Protein 1WMS (pdb70)

CATH classification: 3.40.50.300

B-factor: mean 20.64, std 13.87, range [7.01, 99.44]

Solvent-accessible surface area: 16104 Å² total; per-residue (Å²): 148,62,188,61,60,88,16,30,0,0,1,5,3,29,72,61,1,13,13,44,39,0,1,35,43,18,24,48,104,147,74,137,163,109,61,5,5,9,2,1,14,62,62,28,98,20,105,60,126,109,6,13,0,10,0,4,16,1,44,22,36,128,176,21,143,86,37,35,17,58,38,1,152,54,11,48,0,0,0,0,0,0,2,0,44,46,41,104,0,12,113,38,0,40,89,39,42,136,42,1,38,154,110,16,91,22,175,107,37,142,79,34,12,0,0,0,0,0,4,59,51,61,52,100,129,84,109,1,55,48,138,71,0,72,31,44,4,148,114,51,50,108,26,32,39,36,28,0,0,3,127,78,36,54,64,4,45,41,0,0,85,48,0,0,97,84,17,71,73,144,98,68,73,13,30,0,0,1,5,2,29,71,60,0,13,14,39,39,0,2,30,36,17,24,30,106,134,72,118,158,65,75,5,6,6,2,0,11,61,68,30,97,19,105,60,126,161,10,4,0,11,0,4,8,0,35,28,51,121,163,16,144,83,40,30,16,72,40,0,121,56,12,48,0,0,0,0,0,0,2,0,44,44,44,103,0,20,112,42,0,43,93,34,44,140,42,7,83,157,97,9,133,177,82,47,10,0,0,0,1,0,3,62,50,65,62,110,145,84,115,3,44,43,121,96,0,74,31,43,4,147,112,52,51,104,30,25,40,36,28,0,0,3,121,81,36,56,61,3,44,40,0,0,87,40,0,0,97,91,33,88,66,86

Radius of gyration: 21.75 Å; Cα contacts (8 Å, |Δi|>4): 680; chains: 2; bounding box: 50×56×62 Å

InterPro domains:
  IPR001806 Small GTPase [PF00071] (9-173)
  IPR001806 Small GTPase [PS51421] (3-201)
  IPR001806 Small GTPase [SM00174] (10-175)
  IPR005225 Small GTP-binding domain [TIGR00231] (8-167)
  IPR027417 P-loop containing nucleoside triphosphate hydrolase [G3DSA:3.40.50.300] (2-179)
  IPR027417 P-loop containing nucleoside triphosphate hydrolase [SSF52540] (5-190)
  IPR041824 Rab9 [cd04116] (3-172)

Foldseek 3Di:
DADAEEAEEEEDFDPPQQLVLLVCCQAPVDGDPDQAKDKDKDWDADPRHIYMYIYIYGPHHVVCNVVSLVVLAPHQEYEYTGEQADVVRVVCSVVRLVSSCVSNVPPCSLLGAYAYEHEDVVDPRGPHDPVNSCVCCCVVRVHHYDYAYSHVGGCSNVRVVVRVVSSVVD/DQEAEEEEDFDPPQQLVLLVCCQAPVDGDVDQAKDKDKDWDADPRHIHMYIYIYGPHDVVCNVVRLVVLEPHQEYEQEGEQADVVRLVCSVVRVVSSPVSYVVLRAYEYEHEDPVDDHGPADPVNSCVVCCVPPVHHYAYAYSHVGGCSNVRVVVRVVSSVVD

Nearest PDB structures (foldseek):
  1wms-assembly2_B  TM=1.006E+00  e=6.836E-36  Homo sapiens
  9ikq-assembly1_B  TM=9.449E-01  e=7.931E-19  Homo sapiens
  2bme-assembly2_B  TM=9.360E-01  e=3.666E-18  Homo sapiens
  8a4b-assembly2_D  TM=9.467E-01  e=1.694E-17  Homo sapiens
  1z0a-assembly2_B  TM=9.124E-01  e=8.400E-18  Homo sapiens

Sequence (333 aa):
AGKSSLFKVILLGDGGVGKSSLMNRYVTNKFDTTIGVEFLNKDLEVDGHFVTMQIWDTAGQERFRSLRTPFYRGSDCCLLTFSVDDSQSFQNLSNWKKEFIYYADVKEPESFPFVILGNKIDISERQVSTEEAQAWCRDNGDYPYFETSAKDATNVAAAFEEAVRRVLATSSLFKVILLGDGGVGKSSLMNRYVTNKFDTTIGVEFLNKDLEVDGHFVTMQIWDTAGQERFRSLRTPFYRGSDCCLLTFSVDDSQSFQNLSNWKKEFIYYADESFPFVILGNKIDISERQVSTEEAQAWCRDNGDYPYFETSAKDATNVAAAFEEAVRRVLAT

GO terms:
  GO:0005764 lysosome (C, IDA)
  GO:0005770 late endosome (C, IDA)
  GO:0005525 GTP binding (F, IDA)
  GO:0045335 phagocytic vesicle (C, IDA)
  GO:0003924 GTPase activity (F, IDA)
  GO:0019003 GDP binding (F, IDA)
  GO:0005770 late endosome (C, EXP)
  GO:0030659 cytoplasmic vesicle membrane (C, EXP)
  GO:0003925 G protein activity (F, IMP)
  GO:0005515 protein binding (F, IPI)
  GO:0003924 GTPase activity (F, TAS)
  GO:0032880 regulation of protein localization (P, IMP)
  GO:0032588 trans-Golgi network membrane (C, TAS)
  GO:0005829 cytosol (C, TAS)
  GO:0030133 transport vesicle (C, TAS)
  GO:0003925 G protein activity (F, IDA)
  GO:0006898 receptor-mediated endocytosis (P, IDA)
  GO:0070062 extracellular exosome (C, HDA)
  GO:0045921 positive regulation of exocytosis (P, IMP)

Secondary structure (DSSP, 8-state):
---EEEEEEEEE--TTSSHHHHHHHHHHS------SEEEEEEEEEETTEEEEEEEEE----GGGHHHHGGGGTT-SEEEEEEETT-HHHHHTHHHHHHHHHHHHT-S-TTTS-EEEEEE-TT-SS-SS-HHHHHHHHHHTT---EEE--TTT-TTHHHHHHHHHHHHHT-/--EEEEEEE--TTSSHHHHHHHHHHS------SEEEEEEEEEETTEEEEEEEEE----GGGHHHHGGGGTT-SEEEEEEETT-HHHHHTHHHHHHHHHHH------EEEEEE-TT-S--SS-HHHHHHHHHHTT---EEE--TTT-TTHHHHHHHHHHHHHH-

Structure (mmCIF, N/CA/C/O backbone):
data_1WMS
#
_entry.id   1WMS
#
_cell.length_a   38.400
_cell.length_b   45.620
_cell.length_c   51.220
_cell.angle_alpha   99.75
_cell.angle_beta   107.17
_cell.angle_gamma   101.84
#
_symmetry.space_group_name_H-M   'P 1'
#
loop_
_entity.id
_entity.type
_entity.pdbx_description
1 polymer 'Ras-related protein Rab-9A'
2 non-polymer "GUANOSINE-5'-DIPHOSPHATE"
3 water water
#
loop_
_atom_site.group_PDB
_atom_site.id
_atom_site.type_symbol
_atom_site.label_atom_id
_atom_site.label_alt_id
_atom_site.label_comp_id
_atom_site.label_asym_id
_atom_site.label_entity_id
_atom_site.label_seq_id
_atom_site.pdbx_PDB_ins_code
_atom_site.Cartn_x
_atom_site.Cartn_y
_atom_site.Cartn_z
_atom_site.occupancy
_atom_site.B_iso_or_equiv
_atom_site.auth_seq_id
_atom_site.auth_comp_id
_atom_site.auth_asym_id
_atom_site.auth_atom_id
_atom_site.pdbx_PDB_model_num
ATOM 1 N N . ALA A 1 2 ? 27.804 -6.394 13.944 1.00 56.13 2 ALA A N 1
ATOM 2 C CA . ALA A 1 2 ? 27.496 -5.012 13.588 1.00 38.78 2 ALA A CA 1
ATOM 3 C C . ALA A 1 2 ? 26.851 -4.296 14.772 1.00 39.20 2 ALA A C 1
ATOM 4 O O . ALA A 1 2 ? 26.258 -4.945 15.639 1.00 40.45 2 ALA A O 1
ATOM 6 N N . GLY A 1 3 ? 26.962 -2.974 14.815 1.00 35.54 3 GLY A N 1
ATOM 7 C CA . GLY A 1 3 ? 26.365 -2.147 15.850 1.00 40.05 3 GLY A CA 1
ATOM 8 C C . GLY A 1 3 ? 24.862 -2.193 15.899 1.00 37.33 3 GLY A C 1
ATOM 9 O O . GLY A 1 3 ? 24.154 -1.631 15.068 1.00 44.95 3 GLY A O 1
ATOM 10 N N . LYS A 1 4 ? 24.288 -2.853 16.907 1.00 32.71 4 LYS A N 1
ATOM 11 C CA . LYS A 1 4 ? 22.826 -2.898 16.960 1.00 35.72 4 LYS A CA 1
ATOM 12 C C . LYS A 1 4 ? 22.189 -1.554 17.336 1.00 30.10 4 LYS A C 1
ATOM 13 O O . LYS A 1 4 ? 22.900 -0.724 17.914 1.00 29.05 4 LYS A O 1
ATOM 19 N N . SER A 1 5 ? 20.927 -1.486 16.969 1.00 32.18 5 SER A N 1
ATOM 20 C CA . SER A 1 5 ? 19.904 -0.489 16.888 1.00 30.95 5 SER A CA 1
ATOM 21 C C . SER A 1 5 ? 18.552 -1.011 17.373 1.00 28.89 5 SER A C 1
ATOM 22 O O . SER A 1 5 ? 18.106 -2.099 17.004 1.00 45.44 5 SER A O 1
ATOM 25 N N . SER A 1 6 ? 17.877 -0.218 18.181 1.00 25.59 6 SER A N 1
ATOM 26 C CA . SER A 1 6 ? 16.533 -0.626 18.587 1.00 21.58 6 SER A CA 1
ATOM 27 C C . SER A 1 6 ? 15.442 0.069 17.795 1.00 18.88 6 SER A C 1
ATOM 28 O O . SER A 1 6 ? 15.750 1.179 17.378 1.00 21.13 6 SER A O 1
ATOM 31 N N . LEU A 1 7 ? 14.270 -0.539 17.630 1.00 16.41 7 LEU A N 1
ATOM 32 C CA . LEU A 1 7 ? 13.174 -0.004 16.809 1.00 14.17 7 LEU A CA 1
ATOM 33 C C . LEU A 1 7 ? 12.021 0.462 17.720 1.00 13.89 7 LEU A C 1
ATOM 34 O O . LEU A 1 7 ? 11.471 -0.323 18.500 1.00 19.42 7 LEU A O 1
ATOM 39 N N . PHE A 1 8 ? 11.667 1.719 17.663 1.00 11.57 8 PHE A N 1
ATOM 40 C CA . PHE A 1 8 ? 10.604 2.295 18.480 1.00 12.79 8 PHE A CA 1
ATOM 41 C C . PHE A 1 8 ? 9.460 2.681 17.540 1.00 11.67 8 PHE A C 1
ATOM 42 O O . PHE A 1 8 ? 9.691 3.392 16.573 1.00 15.58 8 PHE A O 1
ATOM 50 N N . LYS A 1 9 ? 8.246 2.255 17.857 1.00 10.25 9 LYS A N 1
ATOM 51 C CA . LYS A 1 9 ? 7.055 2.578 17.091 1.00 9.45 9 LYS A CA 1
ATOM 52 C C . LYS A 1 9 ? 6.319 3.755 17.747 1.00 9.37 9 LYS A C 1
ATOM 53 O O . LYS A 1 9 ? 5.992 3.662 18.933 1.00 10.76 9 LYS A O 1
ATOM 59 N N . VAL A 1 10 ? 6.137 4.837 17.001 1.00 8.57 10 VAL A N 1
ATOM 60 C CA . VAL A 1 10 ? 5.420 6.026 17.507 1.00 10.54 10 VAL A CA 1
ATOM 61 C C . VAL A 1 10 ? 4.216 6.259 16.620 1.00 10.07 10 VAL A C 1
ATOM 62 O O . VAL A 1 10 ? 4.345 6.111 15.399 1.00 14.14 10 VAL A O 1
ATOM 66 N N . ILE A 1 11 ? 3.102 6.597 17.221 1.00 9.97 11 ILE A N 1
ATOM 67 C CA . ILE A 1 11 ? 1.914 6.870 16.443 1.00 10.55 11 ILE A CA 1
ATOM 68 C C . ILE A 1 11 ? 1.455 8.302 16.657 1.00 8.69 11 ILE A C 1
ATOM 69 O O . ILE A 1 11 ? 1.523 8.795 17.787 1.00 11.27 11 ILE A O 1
ATOM 74 N N . LEU A 1 12 ? 1.008 8.946 15.601 1.00 9.54 12 LEU A N 1
ATOM 75 C CA . LEU A 1 12 ? 0.459 10.274 15.581 1.00 9.28 12 LEU A CA 1
ATOM 76 C C . LEU A 1 12 ? -1.035 10.152 15.483 1.00 8.73 12 LEU A C 1
ATOM 77 O O . LEU A 1 12 ? -1.523 9.544 14.562 1.00 11.69 12 LEU A O 1
ATOM 82 N N . LEU A 1 13 ? -1.735 10.790 16.412 1.00 8.65 13 LEU A N 1
ATOM 83 C CA . LEU A 1 13 ? -3.203 10.841 16.392 1.00 8.83 13 LEU A CA 1
ATOM 84 C C . LEU A 1 13 ? -3.659 12.278 16.532 1.00 9.16 13 LEU A C 1
ATOM 85 O O . LEU A 1 13 ? -2.970 13.070 17.154 1.00 11.83 13 LEU A O 1
ATOM 90 N N . GLY A 1 14 ? -4.803 12.612 15.966 1.00 7.94 14 GLY A N 1
ATOM 91 C CA . GLY A 1 14 ? -5.355 13.941 16.094 1.00 8.61 14 GLY A CA 1
ATOM 92 C C . GLY A 1 14 ? -6.315 14.224 14.959 1.00 8.90 14 GLY A C 1
ATOM 93 O O . GLY A 1 14 ? -6.312 13.485 13.969 1.00 9.87 14 GLY A O 1
ATOM 94 N N . ASP A 1 15 ? -7.096 15.267 15.077 1.00 9.77 15 ASP A N 1
ATOM 95 C CA . ASP A 1 15 ? -8.110 15.569 14.110 1.00 9.53 15 ASP A CA 1
ATOM 96 C C . ASP A 1 15 ? -7.508 15.758 12.7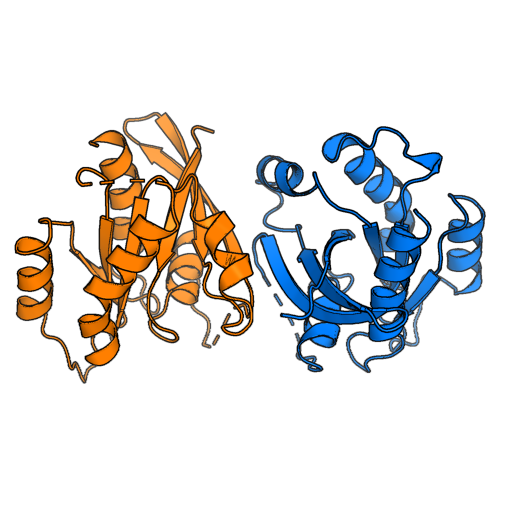15 1.00 9.85 15 ASP A C 1
ATOM 97 O O . ASP A 1 15 ? -6.370 16.163 12.511 1.00 9.35 15 ASP A O 1
ATOM 102 N N . GLY A 1 16 ? -8.344 15.490 11.723 1.00 10.63 16 GLY A N 1
ATOM 103 C CA . GLY A 1 16 ? -7.951 15.812 10.356 1.00 11.06 16 GLY A CA 1
ATOM 104 C C . GLY A 1 16 ? -7.555 17.282 10.214 1.00 9.58 16 GLY A C 1
ATOM 105 O O . GLY A 1 16 ? -8.222 18.169 10.737 1.00 11.02 16 GLY A O 1
ATOM 106 N N . GLY A 1 17 ? -6.447 17.497 9.499 1.00 9.36 17 GLY A N 1
ATOM 107 C CA . GLY A 1 17 ? -6.026 18.835 9.184 1.00 9.99 17 GLY A CA 1
ATOM 108 C C . GLY A 1 17 ? -5.088 19.473 10.168 1.00 9.37 17 GLY A C 1
ATOM 109 O O . GLY A 1 17 ? -4.658 20.616 9.912 1.00 10.80 17 GLY A O 1
ATOM 110 N N . VAL A 1 18 ? -4.792 18.840 11.272 1.00 8.56 18 VAL A N 1
ATOM 111 C CA . VAL A 1 18 ? -3.943 19.490 12.271 1.00 8.55 18 VAL A CA 1
ATOM 112 C C . VAL A 1 18 ? -2.474 19.497 11.876 1.00 7.79 18 VAL A C 1
ATOM 113 O O . VAL A 1 18 ? -1.728 20.342 12.435 1.00 9.05 18 VAL A O 1
ATOM 117 N N . GLY A 1 19 ? -2.071 18.652 10.952 1.00 8.39 19 GLY A N 1
ATOM 118 C CA . GLY A 1 19 ? -0.696 18.691 10.467 1.00 8.32 19 GLY A CA 1
ATOM 119 C C . GLY A 1 19 ? 0.064 17.419 10.730 1.00 8.36 19 GLY A C 1
ATOM 120 O O . GLY A 1 19 ? 1.321 17.451 10.649 1.00 8.47 19 GLY A O 1
ATOM 121 N N . LYS A 1 20 ? -0.563 16.299 11.005 1.00 8.81 20 LYS A N 1
ATOM 122 C CA . LYS A 1 20 ? 0.136 15.040 11.297 1.00 7.69 20 LYS A CA 1
ATOM 123 C C . LYS A 1 20 ? 1.039 14.596 10.166 1.00 8.44 20 LYS A C 1
ATOM 124 O O . LYS A 1 20 ? 2.252 14.288 10.348 1.00 9.17 20 LYS A O 1
ATOM 130 N N . SER A 1 21 ? 0.497 14.514 8.970 1.00 9.43 21 SER A N 1
ATOM 131 C CA . SER A 1 21 ? 1.314 14.103 7.853 1.00 9.81 21 SER A CA 1
ATOM 132 C C . SER A 1 21 ? 2.459 15.057 7.615 1.00 9.75 21 SER A C 1
ATOM 133 O O . SER A 1 21 ? 3.582 14.638 7.321 1.00 9.97 21 SER A O 1
ATOM 136 N N . SER A 1 22 ? 2.165 16.345 7.685 1.00 9.48 22 SER A N 1
ATOM 137 C CA . SER A 1 22 ? 3.182 17.362 7.460 1.00 9.58 22 SER A CA 1
ATOM 138 C C . SER A 1 22 ? 4.284 17.267 8.519 1.00 9.85 22 SER A C 1
ATOM 139 O O . SER A 1 22 ? 5.454 17.443 8.182 1.00 9.41 22 SER A O 1
ATOM 142 N N . LEU A 1 23 ? 3.957 16.998 9.753 1.00 8.71 23 LEU A N 1
ATOM 143 C CA . LEU A 1 23 ? 4.952 16.874 10.812 1.00 9.17 23 LEU A CA 1
ATOM 144 C C . LEU A 1 23 ? 5.878 15.707 10.575 1.00 9.69 23 LEU A C 1
ATOM 145 O O . LEU A 1 23 ? 7.091 15.831 10.698 1.00 9.61 23 LEU A O 1
ATOM 150 N N . MET A 1 24 ? 5.280 14.565 10.241 1.00 10.07 24 MET A N 1
ATOM 151 C CA . MET A 1 24 ? 6.140 13.428 9.964 1.00 11.28 24 MET A CA 1
ATOM 152 C C . MET A 1 24 ? 7.044 13.640 8.755 1.00 11.61 24 MET A C 1
ATOM 153 O O . MET A 1 24 ? 8.209 13.285 8.795 1.00 11.21 24 MET A O 1
ATOM 158 N N . ASN A 1 25 ? 6.464 14.217 7.715 1.00 10.58 25 ASN A N 1
ATOM 159 C CA . ASN A 1 25 ? 7.243 14.460 6.504 1.00 11.82 25 ASN A CA 1
ATOM 160 C C . ASN A 1 25 ? 8.343 15.464 6.784 1.00 12.40 25 ASN A C 1
ATOM 161 O O . ASN A 1 25 ? 9.455 15.336 6.281 1.00 13.68 25 ASN A O 1
ATOM 166 N N . ARG A 1 26 ? 8.034 16.512 7.559 1.00 11.74 26 ARG A N 1
ATOM 167 C CA . ARG A 1 26 ? 9.055 17.493 7.909 1.00 11.35 26 ARG A CA 1
ATOM 168 C C . ARG A 1 26 ? 10.204 16.841 8.672 1.00 10.37 26 ARG A C 1
ATOM 169 O O . ARG A 1 26 ? 11.392 17.058 8.401 1.00 12.05 26 ARG A O 1
ATOM 177 N N . TYR A 1 27 ? 9.870 16.019 9.667 1.00 10.01 27 TYR A N 1
ATOM 178 C CA . TYR A 1 27 ? 10.885 15.383 10.482 1.00 9.21 27 TYR A CA 1
ATOM 179 C C . TYR A 1 27 ? 11.795 14.509 9.645 1.00 11.26 27 TYR A C 1
ATOM 180 O O . TYR A 1 27 ? 13.025 14.524 9.762 1.00 11.98 27 TYR A O 1
ATOM 189 N N . VAL A 1 28 ? 11.200 13.681 8.787 1.00 11.23 28 VAL A N 1
ATOM 190 C CA . VAL A 1 28 ? 11.952 12.673 8.050 1.00 12.41 28 VAL A CA 1
ATOM 191 C C . VAL A 1 28 ? 12.644 13.249 6.840 1.00 13.14 28 VAL A C 1
ATOM 192 O O . VAL A 1 28 ? 13.766 12.834 6.563 1.00 18.43 28 VAL A O 1
ATOM 196 N N . THR A 1 29 ? 12.045 14.186 6.110 1.00 13.13 29 THR A N 1
ATOM 197 C CA . THR A 1 29 ? 12.610 14.656 4.846 1.00 15.03 29 THR A CA 1
ATOM 198 C C . THR A 1 29 ? 13.083 16.108 4.876 1.00 13.84 29 THR A C 1
ATOM 199 O O . THR A 1 29 ? 13.711 16.543 3.888 1.00 17.65 29 THR A O 1
ATOM 203 N N . ASN A 1 30 ? 12.808 16.847 5.950 1.00 14.39 30 ASN A N 1
ATOM 204 C CA . ASN A 1 30 ? 13.108 18.254 6.126 1.00 14.30 30 ASN A CA 1
ATOM 205 C C . ASN A 1 30 ? 12.507 19.171 5.070 1.00 14.45 30 ASN A C 1
ATOM 206 O O . ASN A 1 30 ? 13.037 20.227 4.706 1.00 20.06 30 ASN A O 1
ATOM 211 N N . LYS A 1 31 ? 11.338 18.803 4.576 1.00 15.24 31 LYS A N 1
ATOM 212 C CA . LYS A 1 31 ? 10.596 19.535 3.559 1.00 17.17 31 LYS A CA 1
ATOM 213 C C . LYS A 1 31 ? 9.160 19.761 4.036 1.00 15.43 31 LYS A C 1
ATOM 214 O O . LYS A 1 31 ? 8.614 18.969 4.797 1.00 14.83 31 LYS A O 1
ATOM 220 N N . PHE A 1 32 ? 8.561 20.843 3.564 1.00 13.91 32 PHE A N 1
ATOM 221 C CA . PHE A 1 32 ? 7.164 21.124 3.731 1.00 12.44 32 PHE A CA 1
ATOM 222 C C . PHE A 1 32 ? 6.628 21.643 2.404 1.00 15.30 32 PHE A C 1
ATOM 223 O O . PHE A 1 32 ? 7.200 22.568 1.826 1.00 16.84 32 PHE A O 1
ATOM 231 N N . ASP A 1 33 ? 5.501 21.117 1.966 1.00 15.24 33 ASP A N 1
ATOM 232 C CA . ASP A 1 33 ? 4.869 21.662 0.761 1.00 17.99 33 ASP A CA 1
ATOM 233 C C . ASP A 1 33 ? 3.380 21.421 0.836 1.00 18.87 33 ASP A C 1
ATOM 234 O O . ASP A 1 33 ? 2.937 20.275 0.822 1.00 26.24 33 ASP A O 1
ATOM 239 N N . THR A 1 34 ? 2.549 22.457 0.870 1.00 18.59 34 THR A N 1
ATOM 240 C CA . THR A 1 34 ? 1.099 22.223 0.832 1.00 19.50 34 THR A CA 1
ATOM 241 C C . THR A 1 34 ? 0.679 21.786 -0.577 1.00 30.35 34 THR A C 1
ATOM 242 O O . THR A 1 34 ? -0.476 21.350 -0.730 1.00 44.55 34 THR A O 1
ATOM 246 N N . THR A 1 39 ? -1.092 9.001 2.051 1.00 57.22 39 THR A N 1
ATOM 247 C CA . THR A 1 39 ? -1.780 10.244 2.399 1.00 49.36 39 THR A CA 1
ATOM 248 C C . THR A 1 39 ? -3.293 10.085 2.486 1.00 35.77 39 THR A C 1
ATOM 249 O O . THR A 1 39 ? -3.925 10.871 3.201 1.00 43.28 39 THR A O 1
ATOM 253 N N . ILE A 1 40 ? -3.924 9.125 1.840 1.00 37.19 40 ILE A N 1
ATOM 254 C CA . ILE A 1 40 ? -5.352 8.846 1.965 1.00 33.99 40 ILE A CA 1
ATOM 255 C C . ILE A 1 40 ? -5.569 7.714 2.968 1.00 28.25 40 ILE A C 1
ATOM 256 O O . ILE A 1 40 ? -6.591 7.649 3.660 1.00 30.60 40 ILE A O 1
ATOM 261 N N . GLY A 1 41 ? -4.607 6.814 3.089 1.00 24.57 41 GLY A N 1
ATOM 262 C CA . GLY A 1 41 ? -4.709 5.665 3.991 1.00 19.66 41 GLY A CA 1
ATOM 263 C C . GLY A 1 41 ? -3.648 5.745 5.047 1.00 13.22 41 GLY A C 1
ATOM 264 O O . GLY A 1 41 ? -3.081 6.815 5.255 1.00 20.46 41 GLY A O 1
ATOM 265 N N . VAL A 1 42 ? -3.384 4.632 5.663 1.00 11.97 42 VAL A N 1
ATOM 266 C CA . VAL A 1 42 ? -2.333 4.575 6.661 1.00 10.95 42 VAL A CA 1
ATOM 267 C C . VAL A 1 42 ? -0.979 4.670 6.007 1.00 11.47 42 VAL A C 1
ATOM 268 O O . VAL A 1 42 ? -0.751 4.070 4.951 1.00 13.13 42 VAL A O 1
ATOM 272 N N . GLU A 1 43 ? -0.066 5.423 6.641 1.00 10.96 43 GLU A N 1
ATOM 273 C CA . GLU A 1 43 ? 1.286 5.560 6.170 1.00 10.35 43 GLU A CA 1
ATOM 274 C C . GLU A 1 43 ? 2.268 5.460 7.354 1.00 9.67 43 GLU A C 1
ATOM 275 O O . GLU A 1 43 ? 1.941 5.904 8.451 1.00 11.69 43 GLU A O 1
ATOM 281 N N . PHE A 1 44 ? 3.399 4.859 7.118 1.00 9.61 44 PHE A N 1
ATOM 282 C CA . PHE A 1 44 ? 4.430 4.939 8.169 1.00 9.78 44 PHE A CA 1
ATOM 283 C C . PHE A 1 44 ? 5.786 5.124 7.552 1.00 8.52 44 PHE A C 1
ATOM 284 O O . PHE A 1 44 ? 6.039 4.666 6.437 1.00 11.36 44 PHE A O 1
ATOM 292 N N . LEU A 1 45 ? 6.662 5.848 8.248 1.00 10.65 45 LEU A N 1
ATOM 293 C CA . LEU A 1 45 ? 7.982 6.292 7.834 1.00 10.94 45 LEU A CA 1
ATOM 294 C C . LEU A 1 45 ? 9.006 5.898 8.901 1.00 10.92 45 LEU A C 1
ATOM 295 O O . LEU A 1 45 ? 8.672 5.798 10.081 1.00 15.03 45 LEU A O 1
ATOM 300 N N . ASN A 1 46 ? 10.243 5.677 8.529 1.00 10.79 46 ASN A N 1
ATOM 301 C CA . ASN A 1 46 ? 11.327 5.345 9.441 1.00 9.04 46 ASN A CA 1
ATOM 302 C C . ASN A 1 46 ? 12.387 6.456 9.461 1.00 10.27 46 ASN A C 1
ATOM 303 O O . ASN A 1 46 ? 12.607 7.143 8.484 1.00 11.37 46 ASN A O 1
ATOM 308 N N . LYS A 1 47 ? 13.018 6.627 10.631 1.00 10.80 47 LYS A N 1
ATOM 309 C CA . LYS A 1 47 ? 14.082 7.603 10.786 1.00 10.83 47 LYS A CA 1
ATOM 310 C C . LYS A 1 47 ? 15.102 7.095 11.803 1.00 9.82 47 LYS A C 1
ATOM 311 O O . LYS A 1 47 ? 14.721 6.631 12.876 1.00 11.19 47 LYS A O 1
ATOM 317 N N . ASP A 1 48 ? 16.375 7.175 11.424 1.00 10.75 48 ASP A N 1
ATOM 318 C CA . ASP A 1 48 ? 17.448 6.827 12.322 1.00 11.08 48 ASP A CA 1
ATOM 319 C C . ASP A 1 48 ? 17.775 7.978 13.270 1.00 10.90 48 ASP A C 1
ATOM 320 O O . ASP A 1 48 ? 17.763 9.141 12.856 1.00 12.20 48 ASP A O 1
ATOM 325 N N . LEU A 1 49 ? 18.037 7.653 14.526 1.00 11.09 49 LEU A N 1
ATOM 326 C CA . LEU A 1 49 ? 18.550 8.692 15.426 1.00 12.04 49 LEU A CA 1
ATOM 327 C C . LEU A 1 49 ? 19.435 7.968 16.429 1.00 10.58 49 LEU A C 1
ATOM 328 O O . LEU A 1 49 ? 19.801 6.810 16.263 1.00 10.72 49 LEU A O 1
ATOM 333 N N . GLU A 1 50 ? 19.863 8.664 17.478 1.00 12.59 50 GLU A N 1
ATOM 334 C CA . GLU A 1 50 ? 20.794 8.115 18.429 1.00 12.64 50 GLU A CA 1
ATOM 335 C C . GLU A 1 50 ? 20.459 8.676 19.802 1.00 12.62 50 GLU A C 1
ATOM 336 O O . GLU A 1 50 ? 20.141 9.876 19.880 1.00 16.58 50 GLU A O 1
ATOM 342 N N . VAL A 1 51 ? 20.494 7.819 20.820 1.00 11.41 51 VAL A N 1
ATOM 343 C CA . VAL A 1 51 ? 20.141 8.221 22.169 1.00 12.45 51 VAL A CA 1
ATOM 344 C C . VAL A 1 51 ? 21.175 7.634 23.123 1.00 12.71 51 VAL A C 1
ATOM 345 O O . VAL A 1 51 ? 21.393 6.424 23.124 1.00 13.44 51 VAL A O 1
ATOM 349 N N . ASP A 1 52 ? 21.806 8.497 23.928 1.00 13.43 52 ASP A N 1
ATOM 350 C CA . ASP A 1 52 ? 22.868 8.080 24.832 1.00 14.32 52 ASP A CA 1
ATOM 351 C C . ASP A 1 52 ? 23.940 7.247 24.163 1.00 12.68 52 ASP A C 1
ATOM 352 O O . ASP A 1 52 ? 24.473 6.302 24.776 1.00 12.86 52 ASP A O 1
ATOM 357 N N . GLY A 1 53 ? 24.256 7.590 22.920 1.00 11.56 53 GLY A N 1
ATOM 358 C CA . GLY A 1 53 ? 25.303 6.898 22.157 1.00 12.16 53 GLY A CA 1
ATOM 359 C C . GLY A 1 53 ? 24.893 5.590 21.540 1.00 10.74 53 GLY A C 1
ATOM 360 O O . GLY A 1 53 ? 25.722 4.876 20.970 1.00 13.23 53 GLY A O 1
ATOM 361 N N . HIS A 1 54 ? 23.588 5.278 21.627 1.00 10.45 54 HIS A N 1
ATOM 362 C CA . HIS A 1 54 ? 23.067 4.052 21.057 1.00 11.15 54 HIS A CA 1
ATOM 363 C C . HIS A 1 54 ? 22.272 4.348 19.796 1.00 11.49 54 HIS A C 1
ATOM 364 O O . HIS A 1 54 ? 21.439 5.261 19.824 1.00 13.79 54 HIS A O 1
ATOM 371 N N . PHE A 1 55 ? 22.539 3.594 18.729 1.00 12.79 55 PHE A N 1
ATOM 372 C CA . PHE A 1 55 ? 21.741 3.726 17.533 1.00 12.66 55 PHE A CA 1
ATOM 373 C C . PHE A 1 55 ? 20.327 3.246 17.746 1.00 14.36 55 PHE A C 1
ATOM 374 O O . PHE A 1 55 ? 20.064 2.189 18.348 1.00 18.48 55 PHE A O 1
ATOM 382 N N . VAL A 1 56 ? 19.392 4.058 17.247 1.00 13.42 56 VAL A N 1
ATOM 383 C CA . VAL A 1 56 ? 17.999 3.605 17.317 1.00 15.95 56 VAL A CA 1
ATOM 384 C C . VAL A 1 56 ? 17.312 4.015 16.011 1.00 12.09 56 VAL A C 1
ATOM 385 O O . VAL A 1 56 ? 17.774 4.863 15.256 1.00 11.89 56 VAL A O 1
ATOM 389 N N . THR A 1 57 ? 16.179 3.368 15.755 1.00 10.77 57 THR A N 1
ATOM 390 C CA . THR A 1 57 ? 15.344 3.722 14.622 1.00 9.66 57 THR A CA 1
ATOM 391 C C . THR A 1 57 ? 13.907 3.950 15.125 1.00 9.83 57 THR A C 1
ATOM 392 O O . THR A 1 57 ? 13.433 3.134 15.907 1.00 12.11 57 THR A O 1
ATOM 396 N N . MET A 1 58 ? 13.247 5.022 14.687 1.00 10.69 58 MET A N 1
ATOM 397 C CA . MET A 1 58 ? 11.878 5.306 14.998 1.00 10.91 58 MET A CA 1
ATOM 398 C C . MET A 1 58 ? 11.022 5.026 13.768 1.00 9.24 58 MET A C 1
ATOM 399 O O . MET A 1 58 ? 11.391 5.410 12.666 1.00 12.41 58 MET A O 1
ATOM 404 N N . GLN A 1 59 ? 9.887 4.394 13.977 1.00 10.30 59 GLN A N 1
ATOM 405 C CA . GLN A 1 59 ? 8.931 4.156 12.921 1.00 9.13 59 GLN A CA 1
ATOM 406 C C . GLN A 1 59 ? 7.639 4.909 13.316 1.00 9.42 59 GLN A C 1
ATOM 407 O O . GLN A 1 59 ? 7.011 4.592 14.306 1.00 9.81 59 GLN A O 1
ATOM 413 N N . ILE A 1 60 ? 7.312 5.901 12.504 1.00 9.09 60 ILE A N 1
ATOM 414 C CA . ILE A 1 60 ? 6.274 6.852 12.770 1.00 9.43 60 ILE A CA 1
ATOM 415 C C . ILE A 1 60 ? 5.065 6.504 11.934 1.00 8.41 60 ILE A C 1
ATOM 416 O O . ILE A 1 60 ? 5.140 6.500 10.695 1.00 10.24 60 ILE A O 1
ATOM 421 N N . TRP A 1 61 ? 3.941 6.232 12.581 1.00 8.42 61 TRP A N 1
ATOM 422 C CA . TRP A 1 61 ? 2.681 5.866 11.962 1.00 9.63 61 TRP A CA 1
ATOM 423 C C . TRP A 1 61 ? 1.662 6.972 11.996 1.00 9.29 61 TRP A C 1
ATOM 424 O O . TRP A 1 61 ? 1.430 7.603 13.026 1.00 12.75 61 TRP A O 1
ATOM 435 N N . ASP A 1 62 ? 1.051 7.190 10.861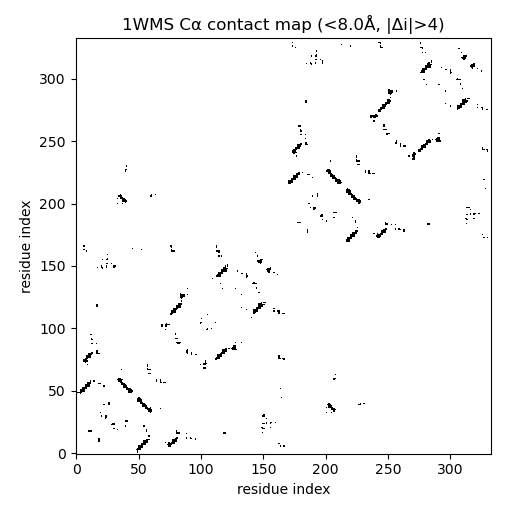 1.00 8.89 62 ASP A N 1
ATOM 436 C CA . ASP A 1 62 ? -0.078 8.069 10.742 1.00 10.21 62 ASP A CA 1
ATOM 437 C C . ASP A 1 62 ? -1.237 7.147 10.324 1.00 12.06 62 ASP A C 1
ATOM 438 O O . ASP A 1 62 ? -1.247 6.753 9.146 1.00 12.16 62 ASP A O 1
ATOM 443 N N . THR A 1 63 ? -2.079 6.876 11.298 1.00 14.02 63 THR A N 1
ATOM 444 C CA . THR A 1 63 ? -3.105 5.846 11.073 1.00 13.42 63 THR A CA 1
ATOM 445 C C . THR A 1 63 ? -4.448 6.361 10.625 1.00 13.18 63 THR A C 1
ATOM 446 O O . THR A 1 63 ? -5.394 5.576 10.467 1.00 15.79 63 THR A O 1
ATOM 450 N N . ALA A 1 64 ? -4.534 7.647 10.380 1.00 18.74 64 ALA A N 1
ATOM 451 C CA . ALA A 1 64 ? -5.670 8.339 9.835 1.00 28.21 64 ALA A CA 1
ATOM 452 C C . ALA A 1 64 ? -5.869 7.982 8.355 1.00 38.41 64 ALA A C 1
ATOM 453 O O . ALA A 1 64 ? -5.755 8.834 7.471 1.00 45.74 64 ALA A O 1
ATOM 455 N N . GLY A 1 65 ? -6.175 6.757 7.999 1.00 45.31 65 GLY A N 1
ATOM 456 C CA . GLY A 1 65 ? -6.626 6.543 6.630 1.00 37.35 65 GLY A CA 1
ATOM 457 C C . GLY A 1 65 ? -8.010 7.163 6.393 1.00 33.70 65 GLY A C 1
ATOM 458 O O . GLY A 1 65 ? -8.214 8.320 6.756 1.00 24.96 65 GLY A O 1
ATOM 459 N N . GLN A 1 66 ? -8.933 6.409 5.828 1.00 31.21 66 GLN A N 1
ATOM 460 C CA . GLN A 1 66 ? -10.298 6.681 5.436 1.00 27.98 66 GLN A CA 1
ATOM 461 C C . GLN A 1 66 ? -11.314 6.528 6.556 1.00 28.61 66 GLN A C 1
ATOM 462 O O . GLN A 1 66 ? -11.392 5.430 7.124 1.00 21.52 66 GLN A O 1
ATOM 468 N N . GLU A 1 67 ? -12.114 7.518 6.954 1.00 33.62 67 GLU A N 1
ATOM 469 C CA . GLU A 1 67 ? -12.986 7.285 8.113 1.00 37.64 67 GLU A CA 1
ATOM 470 C C . GLU A 1 67 ? -13.956 6.117 7.959 1.00 30.18 67 GLU A C 1
ATOM 471 O O . GLU A 1 67 ? -14.211 5.432 8.963 1.00 26.53 67 GLU A O 1
ATOM 477 N N . ARG A 1 68 ? -14.499 5.826 6.766 1.00 26.19 68 ARG A N 1
ATOM 478 C CA . ARG A 1 68 ? -15.400 4.673 6.743 1.00 24.85 68 ARG A CA 1
ATOM 479 C C . ARG A 1 68 ? -14.666 3.381 7.059 1.00 20.08 68 ARG A C 1
ATOM 480 O O . ARG A 1 68 ? -15.294 2.374 7.367 1.00 23.37 68 ARG A O 1
ATOM 488 N N . PHE A 1 69 ? -13.355 3.349 6.988 1.00 16.60 69 PHE A N 1
ATOM 489 C CA . PHE A 1 69 ? -12.570 2.163 7.295 1.00 12.96 69 PHE A CA 1
ATOM 490 C C . PHE A 1 69 ? -11.822 2.250 8.630 1.00 11.78 69 PHE A C 1
ATOM 491 O O . PHE A 1 69 ? -10.847 1.542 8.855 1.00 13.83 69 PHE A O 1
ATOM 499 N N . ARG A 1 70 ? -12.310 3.095 9.545 1.00 13.76 70 ARG A N 1
ATOM 500 C CA . ARG A 1 70 ? -11.642 3.237 10.838 1.00 13.25 70 ARG A CA 1
ATOM 501 C C . ARG A 1 70 ? -11.439 1.915 11.564 1.00 13.86 70 ARG A C 1
ATOM 502 O O . ARG A 1 70 ? -10.430 1.763 12.241 1.00 14.35 70 ARG A O 1
ATOM 510 N N . SER A 1 71 ? -12.342 0.942 11.425 1.00 14.20 71 SER A N 1
ATOM 511 C CA . SER A 1 71 ? -12.184 -0.317 12.116 1.00 14.72 71 SER A CA 1
ATOM 512 C C . SER A 1 71 ? -10.979 -1.087 11.641 1.00 14.10 71 SER A C 1
ATOM 513 O O . SER A 1 71 ? -10.456 -1.988 12.327 1.00 15.89 71 SER A O 1
ATOM 516 N N . LEU A 1 72 ? -10.508 -0.777 10.450 1.00 14.17 72 LEU A N 1
ATOM 517 C CA . LEU A 1 72 ? -9.370 -1.484 9.872 1.00 15.10 72 LEU A CA 1
ATOM 518 C C . LEU A 1 72 ? -8.067 -0.806 10.194 1.00 14.20 72 LEU A C 1
ATOM 519 O O . LEU A 1 72 ? -7.004 -1.382 9.899 1.00 16.13 72 LEU A O 1
ATOM 524 N N . ARG A 1 73 ? -8.123 0.381 10.797 1.00 14.81 73 ARG A N 1
ATOM 525 C CA . ARG A 1 73 ? -6.909 1.103 11.115 1.00 14.76 73 ARG A CA 1
ATOM 526 C C . ARG A 1 73 ? -6.519 0.809 12.565 1.00 15.07 73 ARG A C 1
ATOM 527 O O . ARG A 1 73 ? -5.332 0.766 12.894 1.00 15.42 73 ARG A O 1
ATOM 535 N N . THR A 1 74 ? -7.450 0.604 13.481 1.00 15.63 74 THR A N 1
ATOM 536 C CA . THR A 1 74 ? -7.104 0.413 14.897 1.00 15.26 74 THR A CA 1
ATOM 537 C C . THR A 1 74 ? -6.285 -0.837 15.146 1.00 15.38 74 THR A C 1
ATOM 538 O O . THR A 1 74 ? -5.516 -0.798 16.153 1.00 16.28 74 THR A O 1
ATOM 542 N N . PRO A 1 75 ? -6.296 -1.946 14.396 1.00 17.24 75 PRO A N 1
ATOM 543 C CA . PRO A 1 75 ? -5.330 -3.024 14.677 1.00 16.94 75 PRO A CA 1
ATOM 544 C C . PRO A 1 75 ? -3.880 -2.542 14.700 1.00 18.08 75 PRO A C 1
ATOM 545 O O . PRO A 1 75 ? -3.013 -3.159 15.337 1.00 17.58 75 PRO A O 1
ATOM 549 N N . PHE A 1 76 ? -3.594 -1.450 13.988 1.00 14.53 76 PHE A N 1
ATOM 550 C CA . PHE A 1 76 ? -2.228 -0.941 13.838 1.00 14.83 76 PHE A CA 1
ATOM 551 C C . PHE A 1 76 ? -1.822 -0.050 14.995 1.00 14.61 76 PHE A C 1
ATOM 552 O O . PHE A 1 76 ? -0.649 0.366 15.055 1.00 15.67 76 PHE A O 1
ATOM 560 N N . TYR A 1 77 ? -2.730 0.223 15.905 1.00 12.95 77 TYR A N 1
ATOM 561 C CA . TYR A 1 77 ? -2.348 0.885 17.169 1.00 11.92 77 TYR A CA 1
ATOM 562 C C . TYR A 1 77 ? -1.448 0.011 18.028 1.00 12.97 77 TYR A C 1
ATOM 563 O O . TYR A 1 77 ? -0.571 0.509 18.722 1.00 14.51 77 TYR A O 1
ATOM 572 N N . ARG A 1 78 ? -1.715 -1.282 18.057 1.00 19.12 78 ARG A N 1
ATOM 573 C CA . ARG A 1 78 ? -1.049 -2.223 18.962 1.00 20.03 78 ARG A CA 1
ATOM 574 C C . ARG A 1 78 ? 0.444 -2.212 18.656 1.00 18.89 78 ARG A C 1
ATOM 575 O O . ARG A 1 78 ? 0.896 -2.114 17.516 1.00 17.71 78 ARG A O 1
ATOM 583 N N . GLY A 1 79 ? 1.231 -2.290 19.731 1.00 18.19 79 GLY A N 1
ATOM 584 C CA . GLY A 1 79 ? 2.663 -2.316 19.615 1.00 16.69 79 GLY A CA 1
ATOM 585 C C . GLY A 1 79 ? 3.284 -0.947 19.554 1.00 14.03 79 GLY A C 1
ATOM 586 O O . GLY A 1 79 ? 4.504 -0.816 19.538 1.00 14.78 79 GLY A O 1
ATOM 587 N N . SER A 1 80 ? 2.465 0.091 19.562 1.00 12.57 80 SER A N 1
ATOM 588 C CA . SER A 1 80 ? 2.977 1.450 19.687 1.00 11.05 80 SER A CA 1
ATOM 589 C C . SER A 1 80 ? 3.648 1.647 21.045 1.00 11.82 80 SER A C 1
ATOM 590 O O . SER A 1 80 ? 3.143 1.223 22.074 1.00 15.57 80 SER A O 1
ATOM 593 N N . ASP A 1 81 ? 4.799 2.291 21.018 1.00 10.95 81 ASP A N 1
ATOM 594 C CA . ASP A 1 81 ? 5.556 2.559 22.249 1.00 10.97 81 ASP A CA 1
ATOM 595 C C . ASP A 1 81 ? 5.287 3.936 22.809 1.00 10.63 81 ASP A C 1
ATOM 596 O O . ASP A 1 81 ? 5.520 4.156 23.999 1.00 11.21 81 ASP A O 1
ATOM 601 N N . CYS A 1 82 ? 4.862 4.899 22.000 1.00 10.82 82 CYS A N 1
ATOM 602 C CA . CYS A 1 82 ? 4.533 6.232 22.420 1.00 9.88 82 CYS A CA 1
ATOM 603 C C . CYS A 1 82 ? 3.454 6.774 21.476 1.00 8.04 82 CYS A C 1
ATOM 604 O O . CYS A 1 82 ? 3.467 6.407 20.321 1.00 10.85 82 CYS A O 1
ATOM 607 N N . CYS A 1 83 ? 2.598 7.627 21.966 1.00 9.87 83 CYS A N 1
ATOM 608 C CA . CYS A 1 83 ? 1.539 8.211 21.144 1.00 10.60 83 CYS A CA 1
ATOM 609 C C . CYS A 1 83 ? 1.686 9.713 21.191 1.00 9.74 83 CYS A C 1
ATOM 610 O O . CYS A 1 83 ? 1.743 10.291 22.303 1.00 10.14 83 CYS A O 1
ATOM 613 N N . LEU A 1 84 ? 1.746 10.370 20.068 1.00 9.34 84 LEU A N 1
ATOM 614 C CA . LEU A 1 84 ? 1.824 11.819 19.931 1.00 10.33 84 LEU A CA 1
ATOM 615 C C . LEU A 1 84 ? 0.445 12.346 19.554 1.00 9.00 84 LEU A C 1
ATOM 616 O O . LEU A 1 84 ? -0.044 12.155 18.441 1.00 13.66 84 LEU A O 1
ATOM 621 N N . LEU A 1 85 ? -0.192 12.989 20.492 1.00 8.71 85 LEU A N 1
ATOM 622 C CA . LEU A 1 85 ? -1.513 13.543 20.308 1.00 8.37 85 LEU A CA 1
ATOM 623 C C . LEU A 1 85 ? -1.345 14.978 19.781 1.00 8.97 85 LEU A C 1
ATOM 624 O O . LEU A 1 85 ? -0.623 15.793 20.434 1.00 9.16 85 LEU A O 1
ATOM 629 N N . THR A 1 86 ? -1.889 15.258 18.653 1.00 8.01 86 THR A N 1
ATOM 630 C CA . THR A 1 86 ? -1.671 16.488 17.929 1.00 8.06 86 THR A CA 1
ATOM 631 C C . THR A 1 86 ? -2.924 17.318 17.755 1.00 7.31 86 THR A C 1
ATOM 632 O O . THR A 1 86 ? -3.973 16.753 17.403 1.00 9.06 86 THR A O 1
ATOM 636 N N . PHE A 1 87 ? -2.804 18.605 18.005 1.00 8.35 87 PHE A N 1
ATOM 637 C CA . PHE A 1 87 ? -3.876 19.535 17.689 1.00 7.55 87 PHE A CA 1
ATOM 638 C C . PHE A 1 87 ? -3.254 20.713 16.963 1.00 7.56 87 PHE A C 1
ATOM 639 O O . PHE A 1 87 ? -2.030 20.733 16.839 1.00 9.25 87 PHE A O 1
ATOM 647 N N . SER A 1 88 ? -4.030 21.637 16.447 1.00 7.66 88 SER A N 1
ATOM 648 C CA . SER A 1 88 ? -3.560 22.844 15.804 1.00 9.74 88 SER A CA 1
ATOM 649 C C . SER A 1 88 ? -3.934 24.039 16.663 1.00 8.69 88 SER A C 1
ATOM 650 O O . SER A 1 88 ? -5.098 24.154 17.114 1.00 9.68 88 SER A O 1
ATOM 653 N N . VAL A 1 89 ? -3.032 24.971 16.916 1.00 9.85 89 VAL A N 1
ATOM 654 C CA . VAL A 1 89 ? -3.307 26.077 17.805 1.00 9.23 89 VAL A CA 1
ATOM 655 C C . VAL A 1 89 ? -4.298 27.078 17.230 1.00 10.81 89 VAL A C 1
ATOM 656 O O . VAL A 1 89 ? -4.816 27.893 17.996 1.00 11.13 89 VAL A O 1
ATOM 660 N N . ASP A 1 90 ? -4.606 27.006 15.955 1.00 11.65 90 ASP A N 1
ATOM 661 C CA . ASP A 1 90 ? -5.636 27.808 15.322 1.00 13.06 90 ASP A CA 1
ATOM 662 C C . ASP A 1 90 ? -7.006 27.147 15.344 1.00 15.36 90 ASP A C 1
ATOM 663 O O . ASP A 1 90 ? -7.887 27.715 14.700 1.00 19.40 90 ASP A O 1
ATOM 668 N N . ASP A 1 91 ? -7.148 26.017 16.047 1.00 13.48 91 ASP A N 1
ATOM 669 C CA . ASP A 1 91 ? -8.377 25.208 16.013 1.00 13.45 91 ASP A CA 1
ATOM 670 C C . ASP A 1 91 ? -8.687 24.648 17.373 1.00 12.52 91 ASP A C 1
ATOM 671 O O . ASP A 1 91 ? -8.240 23.577 17.798 1.00 11.72 91 ASP A O 1
ATOM 676 N N . SER A 1 92 ? -9.532 25.377 18.107 1.00 12.70 92 SER A N 1
ATOM 677 C CA . SER A 1 92 ? -9.862 24.966 19.473 1.00 12.09 92 SER A CA 1
ATOM 678 C C . SER A 1 92 ? -10.582 23.629 19.422 1.00 12.24 92 SER A C 1
ATOM 679 O O . SER A 1 92 ? -10.416 22.845 20.372 1.00 12.57 92 SER A O 1
ATOM 682 N N . GLN A 1 93 ? -11.354 23.300 18.400 1.00 10.24 93 GLN A N 1
ATOM 683 C CA . GLN A 1 93 ? -12.035 22.029 18.377 1.00 11.19 93 GLN A CA 1
ATOM 684 C C . GLN A 1 93 ? -11.017 20.893 18.398 1.00 10.10 93 GLN A C 1
ATOM 685 O O . GLN A 1 93 ? -11.187 19.855 19.096 1.00 10.75 93 GLN A O 1
ATOM 691 N N . SER A 1 94 ? -9.918 21.038 17.656 1.00 9.65 94 SER A N 1
ATOM 692 C CA . SER A 1 94 ? -8.920 19.961 17.636 1.00 9.78 94 SER A CA 1
ATOM 693 C C . SER A 1 94 ? -8.275 19.780 18.999 1.00 8.16 94 SER A C 1
ATOM 694 O O . SER A 1 94 ? -7.926 18.671 19.392 1.00 9.07 94 SER A O 1
ATOM 697 N N . PHE A 1 95 ? -8.095 20.861 19.745 1.00 8.95 95 PHE A N 1
ATOM 698 C CA . PHE A 1 95 ? -7.594 20.815 21.118 1.00 8.61 95 PHE A CA 1
ATOM 699 C C . PHE A 1 95 ? -8.573 20.151 22.064 1.00 8.46 95 PHE A C 1
ATOM 700 O O . PHE A 1 95 ? -8.237 19.274 22.867 1.00 8.80 95 PHE A O 1
ATOM 708 N N . GLN A 1 96 ? -9.847 20.497 21.954 1.00 9.89 96 GLN A N 1
ATOM 709 C CA . GLN A 1 96 ? -10.888 19.906 22.798 1.00 11.12 96 GLN A CA 1
ATOM 710 C C . GLN A 1 96 ? -11.001 18.389 22.601 1.00 10.39 96 GLN A C 1
ATOM 711 O O . GLN A 1 96 ? -11.353 17.675 23.531 1.00 13.40 96 GLN A O 1
ATOM 717 N N . ASN A 1 97 ? -10.627 17.934 21.406 1.00 8.29 97 ASN A N 1
ATOM 718 C CA . ASN A 1 97 ? -10.662 16.500 21.159 1.00 8.10 97 ASN A CA 1
ATOM 719 C C . ASN A 1 97 ? -9.510 15.663 21.626 1.00 8.18 97 ASN A C 1
ATOM 720 O O . ASN A 1 97 ? -9.532 14.455 21.494 1.00 9.74 97 ASN A O 1
ATOM 725 N N . LEU A 1 98 ? -8.512 16.287 22.279 1.00 9.27 98 LEU A N 1
ATOM 726 C CA . LEU A 1 98 ? -7.373 15.473 22.733 1.00 8.48 98 LEU A CA 1
ATOM 727 C C . LEU A 1 98 ? -7.773 14.344 23.672 1.00 10.20 98 LEU A C 1
ATOM 728 O O . LEU A 1 98 ? -7.258 13.244 23.611 1.00 10.07 98 LEU A O 1
ATOM 733 N N . SER A 1 99 ? -8.658 14.644 24.624 1.00 10.22 99 SER A N 1
ATOM 734 C CA . SER A 1 99 ? -9.054 13.607 25.573 1.00 10.28 99 SER A CA 1
ATOM 735 C C . S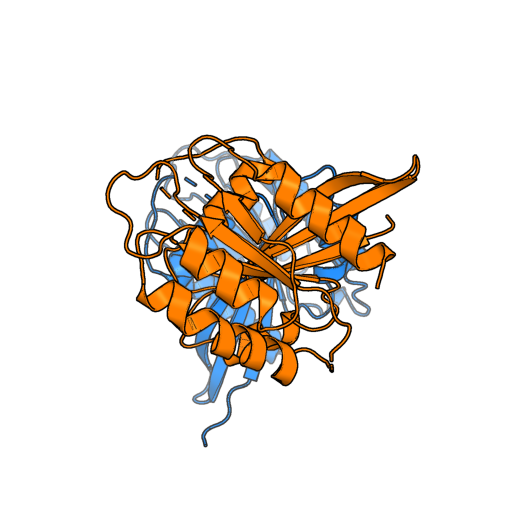ER A 1 99 ? -9.661 12.398 24.878 1.00 10.21 99 SER A C 1
ATOM 736 O O . SER A 1 99 ? -9.373 11.266 25.249 1.00 11.08 99 SER A O 1
ATOM 739 N N . ASN A 1 100 ? -10.515 12.679 23.920 1.00 9.64 100 ASN A N 1
ATOM 740 C CA . ASN A 1 100 ? -11.124 11.579 23.174 1.00 10.83 100 ASN A CA 1
ATOM 741 C C . ASN A 1 100 ? -10.136 10.796 22.341 1.00 9.64 100 ASN A C 1
ATOM 742 O O . ASN A 1 100 ? -10.257 9.577 22.235 1.00 9.85 100 ASN A O 1
ATOM 747 N N . TRP A 1 101 ? -9.144 11.445 21.796 1.00 10.21 101 TRP A N 1
ATOM 748 C CA . TRP A 1 101 ? -8.071 10.726 21.107 1.00 9.41 101 TRP A CA 1
ATOM 749 C C . TRP A 1 101 ? -7.280 9.832 22.068 1.00 9.54 101 TRP A C 1
ATOM 750 O O . TRP A 1 101 ? -6.952 8.700 21.725 1.00 9.45 101 TRP A O 1
ATOM 761 N N . LYS A 1 102 ? -7.021 10.344 23.273 1.00 10.20 102 LYS A N 1
ATOM 762 C CA . LYS A 1 102 ? -6.318 9.551 24.266 1.00 10.39 102 LYS A CA 1
ATOM 763 C C . LYS A 1 102 ? -7.147 8.316 24.594 1.00 10.03 102 LYS A C 1
ATOM 764 O O . LYS A 1 102 ? -6.650 7.189 24.687 1.00 9.34 102 LYS A O 1
ATOM 770 N N . LYS A 1 103 ? -8.457 8.524 24.812 1.00 9.95 103 LYS A N 1
ATOM 771 C CA . LYS A 1 103 ? -9.334 7.400 25.089 1.00 9.76 103 LYS A CA 1
ATOM 772 C C . LYS A 1 103 ? -9.399 6.365 23.966 1.00 10.35 103 LYS A C 1
ATOM 773 O O . LYS A 1 103 ? -9.382 5.161 24.203 1.00 10.08 103 LYS A O 1
ATOM 779 N N . GLU A 1 104 ? -9.479 6.824 22.710 1.00 9.23 104 GLU A N 1
ATOM 780 C CA . GLU A 1 104 ? -9.505 5.894 21.569 1.00 9.89 104 GLU A CA 1
ATOM 781 C C . GLU A 1 104 ? -8.247 5.041 21.512 1.00 9.54 104 GLU A C 1
ATOM 782 O O . GLU A 1 104 ? -8.293 3.842 21.304 1.00 9.87 104 GLU A O 1
ATOM 788 N N . PHE A 1 105 ? -7.101 5.695 21.693 1.00 8.71 105 PHE A N 1
ATOM 789 C CA . PHE A 1 105 ? -5.829 5.012 21.662 1.00 10.40 105 PHE A CA 1
ATOM 790 C C . PHE A 1 105 ? -5.810 3.964 22.783 1.00 9.18 105 PHE A C 1
ATOM 791 O O . PHE A 1 105 ? -5.516 2.800 22.564 1.00 10.84 105 PHE A O 1
ATOM 799 N N . ILE A 1 106 ? -6.120 4.378 24.024 1.00 8.07 106 ILE A N 1
ATOM 800 C CA . ILE A 1 106 ? -6.046 3.428 25.121 1.00 10.56 106 ILE A CA 1
ATOM 801 C C . ILE A 1 106 ? -6.946 2.228 24.922 1.00 10.44 106 ILE A C 1
ATOM 802 O O . ILE A 1 106 ? -6.577 1.094 25.212 1.00 11.85 106 ILE A O 1
ATOM 807 N N . TYR A 1 107 ? -8.161 2.488 24.439 1.00 10.64 107 TYR A N 1
ATOM 808 C CA . TYR A 1 107 ? -9.105 1.411 24.199 1.00 12.88 107 TYR A CA 1
ATOM 809 C C . TYR A 1 107 ? -8.663 0.466 23.080 1.00 13.00 107 TYR A C 1
ATOM 810 O O . TYR A 1 107 ? -8.574 -0.755 23.233 1.00 17.43 107 TYR A O 1
ATOM 819 N N . TYR A 1 108 ? -8.352 0.995 21.896 1.00 12.50 108 TYR A N 1
ATOM 820 C CA . TYR A 1 108 ? -8.072 0.133 20.769 1.00 13.30 108 TYR A CA 1
ATOM 821 C C . TYR A 1 108 ? -6.656 -0.406 20.773 1.00 16.01 108 TYR A C 1
ATOM 822 O O . TYR A 1 108 ? -6.425 -1.464 20.190 1.00 20.12 108 TYR A O 1
ATOM 831 N N . ALA A 1 109 ? -5.688 0.233 21.407 1.00 13.07 109 ALA A N 1
ATOM 832 C CA . ALA A 1 109 ? -4.353 -0.312 21.533 1.00 13.09 109 ALA A CA 1
ATOM 833 C C . ALA A 1 109 ? -4.331 -1.302 22.697 1.00 16.43 109 ALA A C 1
ATOM 834 O O . ALA A 1 109 ? -3.371 -2.042 22.863 1.00 19.31 109 ALA A O 1
ATOM 836 N N . ASP A 1 110 ? -5.345 -1.263 23.500 1.00 18.05 110 ASP A N 1
ATOM 837 C CA . ASP A 1 110 ? -5.527 -2.012 24.734 1.00 18.40 110 ASP A CA 1
ATOM 838 C C . ASP A 1 110 ? -4.348 -1.801 25.683 1.00 20.09 110 ASP A C 1
ATOM 839 O O . ASP A 1 110 ? -3.641 -2.710 26.089 1.00 21.44 110 ASP A O 1
ATOM 844 N N . VAL A 1 111 ? -4.184 -0.503 26.007 1.00 17.19 111 VAL A N 1
ATOM 845 C CA . VAL A 1 111 ? -3.064 -0.168 26.896 1.00 18.36 111 VAL A CA 1
ATOM 846 C C . VAL A 1 111 ? -3.359 -0.659 28.301 1.00 20.64 111 VAL A C 1
ATOM 847 O O . VAL A 1 111 ? -4.333 -0.253 28.960 1.00 25.03 111 VAL A O 1
ATOM 851 N N . LYS A 1 112 ? -2.551 -1.574 28.819 1.00 25.16 112 LYS A N 1
ATOM 852 C CA . LYS A 1 112 ? -2.942 -2.191 30.093 1.00 35.81 112 LYS A CA 1
ATOM 853 C C . LYS A 1 112 ? -2.598 -1.307 31.280 1.00 37.58 112 LYS A C 1
ATOM 854 O O . LYS A 1 112 ? -3.291 -1.436 32.303 1.00 47.23 112 LYS A O 1
ATOM 860 N N . GLU A 1 113 ? -1.602 -0.444 31.127 1.00 36.31 113 GLU A N 1
ATOM 861 C CA . GLU A 1 113 ? -1.175 0.465 32.191 1.00 30.82 113 GLU A CA 1
ATOM 862 C C . GLU A 1 113 ? -1.185 1.914 31.732 1.00 28.02 113 GLU A C 1
ATOM 863 O O . GLU A 1 113 ? -0.129 2.529 31.569 1.00 26.04 113 GLU A O 1
ATOM 869 N N . PRO A 1 114 ? -2.366 2.451 31.501 1.00 28.06 114 PRO A N 1
ATOM 870 C CA . PRO A 1 114 ? -2.509 3.724 30.804 1.00 29.04 114 PRO A CA 1
ATOM 871 C C . PRO A 1 114 ? -1.911 4.923 31.521 1.00 27.08 114 PRO A C 1
ATOM 872 O O . PRO A 1 114 ? -1.499 5.907 30.910 1.00 33.17 114 PRO A O 1
ATOM 876 N N . GLU A 1 115 ? -1.890 4.788 32.846 1.00 28.59 115 GLU A N 1
ATOM 877 C CA . GLU A 1 115 ? -1.349 5.820 33.713 1.00 32.24 115 GLU A CA 1
ATOM 878 C C . GLU A 1 115 ? 0.157 6.003 33.511 1.00 27.66 115 GLU A C 1
ATOM 879 O O . GLU A 1 115 ? 0.629 7.091 33.864 1.00 36.00 115 GLU A O 1
ATOM 885 N N . SER A 1 116 ? 0.854 4.994 33.001 1.00 24.15 116 SER A N 1
ATOM 886 C CA . SER A 1 116 ? 2.299 5.010 32.791 1.00 23.05 116 SER A CA 1
ATOM 887 C C . SER A 1 116 ? 2.695 5.123 31.325 1.00 20.48 116 SER A C 1
ATOM 888 O O . SER A 1 116 ? 3.837 5.320 30.940 1.00 26.28 116 SER A O 1
ATOM 891 N N . PHE A 1 117 ? 1.757 4.978 30.397 1.00 17.90 117 PHE A N 1
ATOM 892 C CA . PHE A 1 117 ? 2.074 4.923 28.978 1.00 16.47 117 PHE A CA 1
ATOM 893 C C . PHE A 1 117 ? 2.496 6.306 28.503 1.00 14.91 117 PHE A C 1
ATOM 894 O O . PHE A 1 117 ? 1.859 7.316 28.802 1.00 15.92 117 PHE A O 1
ATOM 902 N N . PRO A 1 118 ? 3.540 6.403 27.718 1.00 14.03 118 PRO A N 1
ATOM 903 C CA . PRO A 1 118 ? 4.007 7.730 27.317 1.00 15.71 118 PRO A CA 1
ATOM 904 C C . PRO A 1 118 ? 3.196 8.353 26.191 1.00 12.54 118 PRO A C 1
ATOM 905 O O . PRO A 1 118 ? 2.998 7.785 25.147 1.00 12.97 118 PRO A O 1
ATOM 909 N N . PHE A 1 119 ? 2.744 9.575 26.412 1.00 11.23 119 PHE A N 1
ATOM 910 C CA . PHE A 1 119 ? 2.143 10.449 25.455 1.00 9.85 119 PHE A CA 1
ATOM 911 C C . PHE A 1 119 ? 3.007 11.722 25.365 1.00 9.13 119 PHE A C 1
ATOM 912 O O . PHE A 1 119 ? 3.574 12.179 26.385 1.00 11.10 119 PHE A O 1
ATOM 920 N N . VAL A 1 120 ? 3.052 12.327 24.235 1.00 7.67 120 VAL A N 1
ATOM 921 C CA . VAL A 1 120 ? 3.641 13.630 23.941 1.00 7.64 120 VAL A CA 1
ATOM 922 C C . VAL A 1 120 ? 2.584 14.465 23.238 1.00 8.07 120 VAL A C 1
ATOM 923 O O . VAL A 1 120 ? 1.927 13.919 22.331 1.00 9.41 120 VAL A O 1
ATOM 927 N N . ILE A 1 121 ? 2.407 15.710 23.626 1.00 7.90 121 ILE A N 1
ATOM 928 C CA . ILE A 1 121 ? 1.353 16.562 23.073 1.00 7.58 121 ILE A CA 1
ATOM 929 C C . ILE A 1 121 ? 1.948 17.639 22.188 1.00 8.62 121 ILE A C 1
ATOM 930 O O . ILE A 1 121 ? 2.905 18.304 22.589 1.00 8.22 121 ILE A O 1
ATOM 935 N N . LEU A 1 122 ? 1.422 17.748 20.970 1.00 7.55 122 LEU A N 1
ATOM 936 C CA . LEU A 1 122 ? 1.891 18.702 20.000 1.00 7.06 122 LEU A CA 1
ATOM 937 C C . LEU A 1 122 ? 0.816 19.702 19.644 1.00 7.59 122 LEU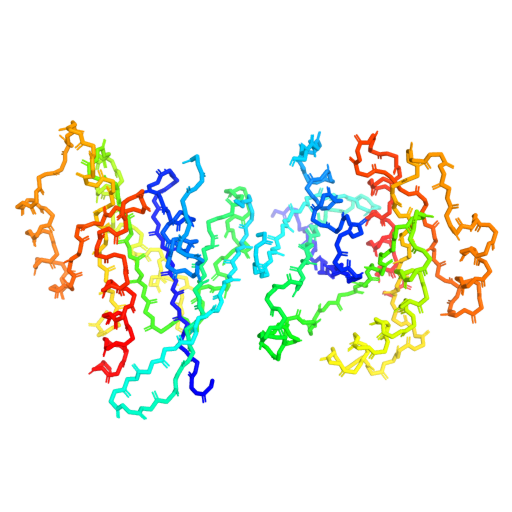 A C 1
ATOM 938 O O . LEU A 1 122 ? -0.258 19.279 19.199 1.00 9.44 122 LEU A O 1
ATOM 943 N N . GLY A 1 123 ? 1.101 20.973 19.826 1.00 8.20 123 GLY A N 1
ATOM 944 C CA . GLY A 1 123 ? 0.251 22.078 19.378 1.00 7.49 123 GLY A CA 1
ATOM 945 C C . GLY A 1 123 ? 0.886 22.652 18.123 1.00 7.01 123 GLY A C 1
ATOM 946 O O . GLY A 1 123 ? 1.881 23.389 18.188 1.00 8.34 123 GLY A O 1
ATOM 947 N N . ASN A 1 124 ? 0.377 22.244 16.977 1.00 7.38 124 ASN A N 1
ATOM 948 C CA . ASN A 1 124 ? 0.979 22.609 15.711 1.00 8.02 124 ASN A CA 1
ATOM 949 C C . ASN A 1 124 ? 0.455 23.886 15.078 1.00 7.85 124 ASN A C 1
ATOM 950 O O . ASN A 1 124 ? -0.556 24.427 15.526 1.00 8.67 124 ASN A O 1
ATOM 955 N N . LYS A 1 125 ? 1.138 24.378 14.082 1.00 8.79 125 LYS A N 1
ATOM 956 C CA . LYS A 1 125 ? 0.832 25.560 13.308 1.00 8.56 125 LYS A CA 1
ATOM 957 C C . LYS A 1 125 ? 1.093 26.840 14.053 1.00 9.93 125 LYS A C 1
ATOM 958 O O . LYS A 1 125 ? 0.412 27.836 13.834 1.00 10.30 125 LYS A O 1
ATOM 964 N N . ILE A 1 126 ? 2.160 26.863 14.890 1.00 10.17 126 ILE A N 1
ATOM 965 C CA . ILE A 1 126 ? 2.351 28.079 15.677 1.00 12.24 126 ILE A CA 1
ATOM 966 C C . ILE A 1 126 ? 2.871 29.239 14.838 1.00 13.46 126 ILE A C 1
ATOM 967 O O . ILE A 1 126 ? 2.982 30.355 15.350 1.00 13.14 126 ILE A O 1
ATOM 972 N N . ASP A 1 127 ? 3.173 28.954 13.563 1.00 12.01 127 ASP A N 1
ATOM 973 C CA . ASP A 1 127 ? 3.481 30.065 12.656 1.00 12.71 127 ASP A CA 1
ATOM 974 C C . ASP A 1 127 ? 2.261 30.919 12.344 1.00 13.29 127 ASP A C 1
ATOM 975 O O . ASP A 1 127 ? 2.418 32.009 11.742 1.00 16.55 127 ASP A O 1
ATOM 980 N N . ILE A 1 128 ? 1.048 30.479 12.720 1.00 13.29 128 ILE A N 1
ATOM 981 C CA . ILE A 1 128 ? -0.172 31.249 12.460 1.00 16.96 128 ILE A CA 1
ATOM 982 C C . ILE A 1 128 ? -0.408 32.145 13.675 1.00 18.04 128 ILE A C 1
ATOM 983 O O . ILE A 1 128 ? -0.518 31.639 14.800 1.00 19.05 128 ILE A O 1
ATOM 988 N N . SER A 1 129 ? -0.482 33.449 13.498 1.00 21.66 129 SER A N 1
ATOM 989 C CA . SER A 1 129 ? -0.568 34.395 14.616 1.00 24.12 129 SER A CA 1
ATOM 990 C C . SER A 1 129 ? -1.932 34.324 15.309 1.00 22.29 129 SER A C 1
ATOM 991 O O . SER A 1 129 ? -2.046 34.461 16.521 1.00 24.07 129 SER A O 1
ATOM 994 N N . GLU A 1 130 ? -2.972 34.105 14.515 1.00 20.12 130 GLU A N 1
ATOM 995 C CA . GLU A 1 130 ? -4.336 34.114 15.052 1.00 21.00 130 GLU A CA 1
ATOM 996 C C . GLU A 1 130 ? -4.641 32.753 15.671 1.00 17.04 130 GLU A C 1
ATOM 997 O O . GLU A 1 130 ? -4.997 31.844 14.959 1.00 20.22 130 GLU A O 1
ATOM 1003 N N . ARG A 1 131 ? -4.528 32.722 16.993 1.00 13.93 131 ARG A N 1
ATOM 1004 C CA . ARG A 1 131 ? -4.728 31.438 17.677 1.00 14.10 131 ARG A CA 1
ATOM 1005 C C . ARG A 1 131 ? -6.104 31.312 18.286 1.00 14.25 131 ARG A C 1
ATOM 1006 O O . ARG A 1 131 ? -6.700 32.335 18.618 1.00 17.99 131 ARG A O 1
ATOM 1014 N N . GLN A 1 132 ? -6.555 30.080 18.457 1.00 12.79 132 GLN A N 1
ATOM 1015 C CA . GLN A 1 132 ? -7.745 29.775 19.244 1.00 12.34 132 GLN A CA 1
ATOM 1016 C C . GLN A 1 132 ? -7.431 29.048 20.547 1.00 12.14 132 GLN A C 1
ATOM 1017 O O . GLN A 1 132 ? -8.314 28.874 21.394 1.00 14.34 132 GLN A O 1
ATOM 1023 N N . VAL A 1 133 ? -6.217 28.631 20.743 1.00 10.92 133 VAL A N 1
ATOM 1024 C CA . VAL A 1 133 ? -5.737 27.942 21.933 1.00 12.08 133 VAL A CA 1
ATOM 1025 C C . VAL A 1 133 ? -4.461 28.659 22.414 1.00 10.87 133 VAL A C 1
ATOM 1026 O O . VAL A 1 133 ? -3.529 28.746 21.632 1.00 12.39 133 VAL A O 1
ATOM 1030 N N . SER A 1 134 ? -4.438 29.149 23.662 1.00 12.23 134 SER A N 1
ATOM 1031 C CA . SER A 1 134 ? -3.230 29.785 24.162 1.00 12.74 134 SER A CA 1
ATOM 1032 C C . SER A 1 134 ? -2.233 28.745 24.654 1.00 11.31 134 SER A C 1
ATOM 1033 O O . SER A 1 134 ? -2.570 27.615 25.003 1.00 10.37 134 SER A O 1
ATOM 1036 N N . THR A 1 135 ? -0.983 29.188 24.708 1.00 11.57 135 THR A N 1
ATOM 1037 C CA . THR A 1 135 ? 0.059 28.316 25.258 1.00 11.94 135 THR A CA 1
ATOM 1038 C C . THR A 1 135 ? -0.324 27.869 26.652 1.00 11.99 135 THR A C 1
ATOM 1039 O O . THR A 1 135 ? -0.238 26.704 27.019 1.00 11.59 135 THR A O 1
ATOM 1043 N N . GLU A 1 136 ? -0.786 28.822 27.473 1.00 12.97 136 GLU A N 1
ATOM 1044 C CA . GLU A 1 136 ? -1.082 28.530 28.861 1.00 13.32 136 GLU A CA 1
ATOM 1045 C C . GLU A 1 136 ? -2.189 27.514 29.006 1.00 11.93 136 GLU A C 1
ATOM 1046 O O . GLU A 1 136 ? -2.155 26.618 29.851 1.00 12.22 136 GLU A O 1
ATOM 1052 N N . GLU A 1 137 ? -3.196 27.619 28.148 1.00 12.02 137 GLU A N 1
ATOM 1053 C CA . GLU A 1 137 ? -4.325 26.662 28.203 1.00 12.72 137 GLU A CA 1
ATOM 1054 C C . GLU A 1 137 ? -3.818 25.285 27.808 1.00 11.09 137 GLU A C 1
ATOM 1055 O O . GLU A 1 137 ? -4.217 24.252 28.407 1.00 11.71 137 GLU A O 1
ATOM 1061 N N . ALA A 1 138 ? -2.945 25.172 26.809 1.00 9.36 138 ALA A N 1
ATOM 1062 C CA . ALA A 1 138 ? -2.445 23.870 26.404 1.00 8.34 138 ALA A CA 1
ATOM 1063 C C . ALA A 1 138 ? -1.587 23.274 27.518 1.00 8.84 138 ALA A C 1
ATOM 1064 O O . ALA A 1 138 ? -1.684 22.082 27.806 1.00 8.67 138 ALA A O 1
ATOM 1066 N N . GLN A 1 139 ? -0.732 24.103 28.145 1.00 8.27 139 GLN A N 1
ATOM 1067 C CA . GLN A 1 139 ? 0.140 23.591 29.165 1.00 9.40 139 GLN A CA 1
ATOM 1068 C C . GLN A 1 139 ? -0.648 23.092 30.370 1.00 10.61 139 GLN A C 1
ATOM 1069 O O . GLN A 1 139 ? -0.334 22.064 30.956 1.00 10.31 139 GLN A O 1
ATOM 1075 N N . ALA A 1 140 ? -1.694 23.814 30.744 1.00 10.58 140 ALA A N 1
ATOM 1076 C CA . ALA A 1 140 ? -2.548 23.420 31.849 1.00 10.97 140 ALA A CA 1
ATOM 1077 C C . ALA A 1 140 ? -3.209 22.072 31.570 1.00 10.11 140 ALA A C 1
ATOM 1078 O O . ALA A 1 140 ? -3.293 21.180 32.435 1.00 11.63 140 ALA A O 1
ATOM 1080 N N . TRP A 1 141 ? -3.700 21.854 30.341 1.00 11.38 141 TRP A N 1
ATOM 1081 C CA . TRP A 1 141 ? -4.319 20.575 29.996 1.00 11.39 141 TRP A CA 1
ATOM 1082 C C . TRP A 1 141 ? -3.276 19.474 30.159 1.00 11.00 141 TRP A C 1
ATOM 1083 O O . TRP A 1 141 ? -3.544 18.432 30.767 1.00 10.69 141 TRP A O 1
ATOM 1094 N N . CYS A 1 142 ? -2.065 19.683 29.656 1.00 10.16 142 CYS A N 1
ATOM 1095 C CA . CYS A 1 142 ? -1.031 18.692 29.771 1.00 10.78 142 CYS A CA 1
ATOM 1096 C C . CYS A 1 142 ? -0.682 18.376 31.219 1.00 10.69 142 CYS A C 1
ATOM 1097 O O . CYS A 1 142 ? -0.525 17.222 31.583 1.00 11.21 142 CYS A O 1
ATOM 1100 N N . ARG A 1 143 ? -0.572 19.410 32.058 1.00 10.02 143 ARG A N 1
ATOM 1101 C CA . ARG A 1 143 ? -0.235 19.187 33.460 1.00 10.63 143 ARG A CA 1
ATOM 1102 C C . ARG A 1 143 ? -1.273 18.356 34.179 1.00 11.76 143 ARG A C 1
ATOM 1103 O O . ARG A 1 143 ? -0.929 17.519 34.978 1.00 12.27 143 ARG A O 1
ATOM 1111 N N . ASP A 1 144 ? -2.528 18.628 33.820 1.00 12.36 144 ASP A N 1
ATOM 1112 C CA . ASP A 1 144 ? -3.654 18.084 34.549 1.00 11.79 144 ASP A CA 1
ATOM 1113 C C . ASP A 1 144 ? -4.174 16.761 34.006 1.00 14.35 144 ASP A C 1
ATOM 1114 O O . ASP A 1 144 ? -5.057 16.164 34.633 1.00 18.18 144 ASP A O 1
ATOM 1119 N N . ASN A 1 145 ? -3.635 16.316 32.873 1.00 13.26 145 ASN A N 1
ATOM 1120 C CA . ASN A 1 145 ? -4.133 15.075 32.248 1.00 13.23 145 ASN A CA 1
ATOM 1121 C C . ASN A 1 145 ? -3.035 14.048 31.990 1.00 12.77 145 ASN A C 1
ATOM 1122 O O . ASN A 1 145 ? -3.079 13.284 31.053 1.00 19.05 145 ASN A O 1
ATOM 1127 N N . GLY A 1 146 ? -2.053 14.028 32.878 1.00 11.38 146 GLY A N 1
ATOM 1128 C CA . GLY A 1 146 ? -0.956 13.116 32.868 1.00 12.04 146 GLY A CA 1
ATOM 1129 C C . GLY A 1 146 ? 0.431 13.704 32.958 1.00 11.93 146 GLY A C 1
ATOM 1130 O O . GLY A 1 146 ? 1.373 12.913 33.000 1.00 13.76 146 GLY A O 1
ATOM 1131 N N . ASP A 1 147 ? 0.540 15.006 32.938 1.00 10.81 147 ASP A N 1
ATOM 1132 C CA . ASP A 1 147 ? 1.818 15.733 32.985 1.00 10.96 147 ASP A CA 1
ATOM 1133 C C . ASP A 1 147 ? 2.714 15.350 31.830 1.00 9.81 147 ASP A C 1
ATOM 1134 O O . ASP A 1 147 ? 3.895 15.078 31.984 1.00 15.00 147 ASP A O 1
ATOM 1139 N N . TYR A 1 148 ? 2.173 15.361 30.627 1.00 8.84 148 TYR A N 1
ATOM 1140 C CA . TYR A 1 148 ? 2.892 15.014 29.430 1.00 8.61 148 TYR A CA 1
ATOM 1141 C C . TYR A 1 148 ? 3.736 16.181 28.939 1.00 8.93 148 TYR A C 1
ATOM 1142 O O . TYR A 1 148 ? 3.365 17.335 29.147 1.00 10.21 148 TYR A O 1
ATOM 1151 N N . PRO A 1 149 ? 4.829 15.877 28.271 1.00 8.57 149 PRO A N 1
ATOM 1152 C CA . PRO A 1 149 ? 5.592 16.922 27.600 1.00 8.66 149 PRO A CA 1
ATOM 1153 C C . PRO A 1 149 ? 4.728 17.552 26.520 1.00 8.15 149 PRO A C 1
ATOM 1154 O O . PRO A 1 149 ? 3.979 16.874 25.819 1.00 9.45 149 PRO A O 1
ATOM 1158 N N . TYR A 1 150 ? 4.858 18.845 26.355 1.00 8.10 150 TYR A N 1
ATOM 1159 C CA . TYR A 1 150 ? 4.125 19.673 25.415 1.00 8.29 150 TYR A CA 1
ATOM 1160 C C . TYR A 1 150 ? 5.101 20.459 24.544 1.00 8.16 150 TYR A C 1
ATOM 1161 O O . TYR A 1 150 ? 6.023 21.111 25.040 1.00 9.82 150 TYR A O 1
ATOM 1170 N N . PHE A 1 151 ? 4.858 20.391 23.221 1.00 7.68 151 PHE A N 1
ATOM 1171 C CA . PHE A 1 151 ? 5.624 21.145 22.261 1.00 8.88 151 PHE A CA 1
ATOM 1172 C C . PHE A 1 151 ? 4.733 21.981 21.358 1.00 7.82 151 PHE A C 1
ATOM 1173 O O . PHE A 1 151 ? 3.787 21.433 20.780 1.00 9.47 151 PHE A O 1
ATOM 1181 N N . GLU A 1 152 ? 5.071 23.237 21.204 1.00 8.91 152 GLU A N 1
ATOM 1182 C CA . GLU A 1 152 ? 4.504 24.114 20.192 1.00 9.73 152 GLU A CA 1
ATOM 1183 C C . GLU A 1 152 ? 5.313 23.985 18.933 1.00 9.29 152 GLU A C 1
ATOM 1184 O O . GLU A 1 152 ? 6.491 24.287 18.931 1.00 12.03 152 GLU A O 1
ATOM 1190 N N . THR A 1 153 ? 4.724 23.485 17.873 1.00 8.87 153 THR A N 1
ATOM 1191 C CA . THR A 1 153 ? 5.422 23.085 16.683 1.00 9.19 153 THR A CA 1
ATOM 1192 C C . THR A 1 153 ? 4.944 23.832 15.458 1.00 9.15 153 THR A C 1
ATOM 1193 O O . THR A 1 153 ? 3.823 24.328 15.396 1.00 10.53 153 THR A O 1
ATOM 1197 N N . SER A 1 154 ? 5.789 23.841 14.440 1.00 10.66 154 SER A N 1
ATOM 1198 C CA . SER A 1 154 ? 5.376 24.225 13.096 1.00 9.68 154 SER A CA 1
ATOM 1199 C C . SER A 1 154 ? 6.018 23.315 12.063 1.00 9.24 154 SER A C 1
ATOM 1200 O O . SER A 1 154 ? 7.232 23.359 11.872 1.00 10.95 154 SER A O 1
ATOM 1203 N N . ALA A 1 155 ? 5.254 22.483 11.368 1.00 10.35 155 ALA A N 1
ATOM 1204 C CA . ALA A 1 155 ? 5.810 21.733 10.254 1.00 9.76 155 ALA A CA 1
ATOM 1205 C C . ALA A 1 155 ? 6.274 22.678 9.183 1.00 9.21 155 ALA A C 1
ATOM 1206 O O . ALA A 1 155 ? 7.201 22.376 8.452 1.00 11.90 155 ALA A O 1
ATOM 1208 N N . LYS A 1 156 ? 5.603 23.837 9.057 1.00 9.71 156 LYS A N 1
ATOM 1209 C CA . LYS A 1 156 ? 5.898 24.743 7.962 1.00 10.88 156 LYS A CA 1
ATOM 1210 C C . LYS A 1 156 ? 7.256 25.376 8.093 1.00 11.55 156 LYS A C 1
ATOM 1211 O O . LYS A 1 156 ? 8.026 25.553 7.154 1.00 15.52 156 LYS A O 1
ATOM 1217 N N . ASP A 1 157 ? 7.760 25.720 9.243 1.00 14.01 157 ASP A N 1
ATOM 1218 C CA . ASP A 1 157 ? 8.986 26.400 9.559 1.00 14.79 157 ASP A CA 1
ATOM 1219 C C . ASP A 1 157 ? 9.941 25.531 10.368 1.00 15.21 157 ASP A C 1
ATOM 1220 O O . ASP A 1 157 ? 11.043 26.044 10.630 1.00 16.05 157 ASP A O 1
ATOM 1225 N N . ALA A 1 158 ? 9.606 24.300 10.713 1.00 12.40 158 ALA A N 1
ATOM 1226 C CA . ALA A 1 158 ? 10.359 23.288 11.407 1.00 12.12 158 ALA A CA 1
ATOM 1227 C C . ALA A 1 158 ? 10.431 23.487 12.920 1.00 11.89 158 ALA A C 1
ATOM 1228 O O . ALA A 1 158 ? 10.977 22.617 13.612 1.00 13.18 158 ALA A O 1
ATOM 1230 N N . THR A 1 159 ? 9.864 24.539 13.468 1.00 11.36 159 THR A N 1
ATOM 1231 C CA . THR A 1 159 ? 9.974 24.796 14.911 1.00 11.43 159 THR A CA 1
ATOM 1232 C C . THR A 1 159 ? 9.557 23.615 15.776 1.00 10.55 159 THR A C 1
ATOM 1233 O O . THR A 1 159 ? 8.431 23.138 15.675 1.00 10.81 159 THR A O 1
ATOM 1237 N N . ASN A 1 160 ? 10.452 23.145 16.621 1.00 10.38 160 ASN A N 1
ATOM 1238 C CA . ASN A 1 160 ? 10.297 22.129 17.611 1.00 11.15 160 ASN A CA 1
ATOM 1239 C C . ASN A 1 160 ? 9.903 20.769 17.067 1.00 11.35 160 ASN A C 1
ATOM 1240 O O . ASN A 1 160 ? 9.534 19.882 17.863 1.00 12.10 160 ASN A O 1
ATOM 1245 N N . VAL A 1 161 ? 10.020 20.541 15.766 1.00 11.35 161 VAL A N 1
ATOM 1246 C CA . VAL A 1 161 ? 9.540 19.271 15.214 1.00 10.11 161 VAL A CA 1
ATOM 1247 C C . VAL A 1 161 ? 10.469 18.153 15.637 1.00 10.52 161 VAL A C 1
ATOM 1248 O O . VAL A 1 161 ? 10.014 17.155 16.193 1.00 10.91 161 VAL A O 1
ATOM 1252 N N . ALA A 1 162 ? 11.780 18.291 15.391 1.00 10.17 162 ALA A N 1
ATOM 1253 C CA . ALA A 1 162 ? 12.657 17.221 15.793 1.00 10.44 162 ALA A CA 1
ATOM 1254 C C . ALA A 1 162 ? 12.641 17.005 17.285 1.00 10.52 162 ALA A C 1
ATOM 1255 O O . ALA A 1 162 ? 12.672 15.871 17.751 1.00 11.38 162 ALA A O 1
ATOM 1257 N N . ALA A 1 163 ? 12.567 18.076 18.054 1.00 10.29 163 ALA A N 1
ATOM 1258 C CA . ALA A 1 163 ? 12.565 17.967 19.503 1.00 9.97 163 ALA A CA 1
ATOM 1259 C C . ALA A 1 163 ? 11.401 17.132 20.006 1.00 10.33 163 ALA A C 1
ATOM 1260 O O . ALA A 1 163 ? 11.517 16.372 20.980 1.00 11.44 163 ALA A O 1
ATOM 1262 N N . ALA A 1 164 ? 10.242 17.293 19.361 1.00 10.98 164 ALA A N 1
ATOM 1263 C CA . ALA A 1 164 ? 9.083 16.581 19.827 1.00 9.96 164 ALA A CA 1
ATOM 1264 C C . ALA A 1 164 ? 9.243 15.088 19.603 1.00 10.16 164 ALA A C 1
ATOM 1265 O O . ALA A 1 164 ? 8.909 14.251 20.457 1.00 10.71 164 ALA A O 1
ATOM 1267 N N . PHE A 1 165 ? 9.721 14.694 18.440 1.00 10.01 165 PHE A N 1
ATOM 1268 C CA . PHE A 1 165 ? 9.921 13.290 18.142 1.00 10.26 165 PHE A CA 1
ATOM 1269 C C . PHE A 1 165 ? 11.065 12.670 18.949 1.00 10.90 165 PHE A C 1
ATOM 1270 O O . PHE A 1 165 ? 11.041 11.539 19.381 1.00 11.69 165 PHE A O 1
ATOM 1278 N N . GLU A 1 166 ? 12.127 13.453 19.210 1.00 10.36 166 GLU A N 1
ATOM 1279 C CA . GLU A 1 166 ? 13.232 13.001 20.048 1.00 10.19 166 GLU A CA 1
ATOM 1280 C C . GLU A 1 166 ? 12.749 12.757 21.462 1.00 10.09 166 GLU A C 1
ATOM 1281 O O . GLU A 1 166 ? 13.123 11.810 22.146 1.00 11.26 166 GLU A O 1
ATOM 1287 N N . GLU A 1 167 ? 11.840 13.617 21.941 1.00 10.18 167 GLU A N 1
ATOM 1288 C CA . GLU A 1 167 ? 11.296 13.424 23.269 1.00 9.91 167 GLU A CA 1
ATOM 1289 C C . GLU A 1 167 ? 10.451 12.162 23.300 1.00 10.80 167 GLU A C 1
ATOM 1290 O O . GLU A 1 167 ? 10.509 11.492 24.334 1.00 11.29 167 GLU A O 1
ATOM 1296 N N . ALA A 1 168 ? 9.751 11.829 22.231 1.00 10.34 168 ALA A N 1
ATOM 1297 C CA . ALA A 1 168 ? 8.972 10.587 22.261 1.00 10.66 168 ALA A CA 1
ATOM 1298 C C . ALA A 1 168 ? 9.861 9.394 22.583 1.00 10.96 168 ALA A C 1
ATOM 1299 O O . ALA A 1 168 ? 9.530 8.545 23.411 1.00 11.76 168 ALA A O 1
ATOM 1301 N N . VAL A 1 169 ? 11.002 9.352 21.875 1.00 10.87 169 VAL A N 1
ATOM 1302 C CA . VAL A 1 169 ? 11.887 8.214 22.133 1.00 12.67 169 VAL A CA 1
ATOM 1303 C C . VAL A 1 169 ? 12.443 8.250 23.551 1.00 13.40 169 VAL A C 1
ATOM 1304 O O . VAL A 1 169 ? 12.536 7.225 24.219 1.00 13.96 169 VAL A O 1
ATOM 1308 N N . ARG A 1 170 ? 12.818 9.427 24.073 1.00 11.80 170 ARG A N 1
ATOM 1309 C CA . ARG A 1 170 ? 13.250 9.514 25.441 1.00 12.31 170 ARG A CA 1
ATOM 1310 C C . ARG A 1 170 ? 12.193 9.020 26.421 1.00 13.02 170 ARG A C 1
ATOM 1311 O O . ARG A 1 170 ? 12.476 8.306 27.387 1.00 15.66 170 ARG A O 1
ATOM 1319 N N . ARG A 1 171 ? 10.921 9.344 26.209 1.00 12.37 171 ARG A N 1
ATOM 1320 C CA . ARG A 1 171 ? 9.862 8.913 27.101 1.00 12.44 171 ARG A CA 1
ATOM 1321 C C . ARG A 1 171 ? 9.689 7.394 27.045 1.00 13.29 171 ARG A C 1
ATOM 1322 O O . ARG A 1 171 ? 9.319 6.791 28.055 1.00 16.18 171 ARG A O 1
ATOM 1330 N N . VAL A 1 172 ? 9.950 6.793 25.882 1.00 13.25 172 VAL A N 1
ATOM 1331 C CA . VAL A 1 172 ? 9.867 5.347 25.805 1.00 15.76 172 VAL A CA 1
ATOM 1332 C C . VAL A 1 172 ? 10.963 4.746 26.679 1.00 19.31 172 VAL A C 1
ATOM 1333 O O . VAL A 1 172 ? 10.722 3.851 27.492 1.00 23.02 172 VAL A O 1
ATOM 1337 N N . LEU A 1 173 ? 12.178 5.230 26.523 1.00 18.95 173 LEU A N 1
ATOM 1338 C CA . LEU A 1 173 ? 13.286 4.752 27.335 1.00 20.44 173 LEU A CA 1
ATOM 1339 C C . LEU A 1 173 ? 13.025 4.892 28.821 1.00 24.39 173 LEU A C 1
ATOM 1340 O O . LEU A 1 173 ? 13.385 4.018 29.627 1.00 29.40 173 LEU A O 1
ATOM 1345 N N . ALA A 1 174 ? 12.407 5.984 29.243 1.00 25.54 174 ALA A N 1
ATOM 1346 C CA . ALA A 1 174 ? 12.136 6.192 30.674 1.00 36.86 174 ALA A CA 1
ATOM 1347 C C . ALA A 1 174 ? 11.170 5.174 31.246 1.00 43.42 174 ALA A C 1
ATOM 1348 O O . ALA A 1 174 ? 11.090 5.330 32.450 1.00 51.16 174 ALA A O 1
ATOM 1350 N N . THR A 1 175 ? 10.560 4.336 30.423 1.00 52.74 175 THR A N 1
ATOM 1351 C CA . THR A 1 175 ? 10.418 2.903 30.648 1.00 55.30 175 THR A CA 1
ATOM 1352 C C . THR A 1 175 ? 11.398 2.065 29.848 1.00 59.59 175 THR A C 1
ATOM 1353 O O . THR A 1 175 ? 12.104 1.194 30.408 1.00 59.63 175 THR A O 1
ATOM 1357 N N . SER B 1 5 ? -13.437 -8.233 6.257 1.00 72.06 5 SER B N 1
ATOM 1358 C CA . SER B 1 5 ? -14.870 -8.048 6.035 1.00 60.85 5 SER B CA 1
ATOM 1359 C C . SER B 1 5 ? -15.582 -9.335 5.627 1.00 56.03 5 SER B C 1
ATOM 1360 O O . SER B 1 5 ? -16.798 -9.451 5.939 1.00 76.67 5 SER B O 1
ATOM 1363 N N . SER B 1 6 ? -14.983 -10.276 4.982 1.00 44.40 6 SER B N 1
ATOM 1364 C CA . SER B 1 6 ? -13.796 -10.831 4.411 1.00 36.44 6 SER B CA 1
ATOM 1365 C C . SER B 1 6 ? -12.850 -9.803 3.775 1.00 27.26 6 SER B C 1
ATOM 1366 O O . SER B 1 6 ? -13.258 -9.077 2.866 1.00 25.56 6 SER B O 1
ATOM 1369 N N . LEU B 1 7 ? -11.610 -9.832 4.258 1.00 20.47 7 LEU B N 1
ATOM 1370 C CA . LEU B 1 7 ? -10.551 -8.883 3.944 1.00 16.91 7 LEU B CA 1
ATOM 1371 C C . LEU B 1 7 ? -9.435 -9.575 3.171 1.00 14.60 7 LEU B C 1
ATOM 1372 O O . LEU B 1 7 ? -8.826 -10.536 3.627 1.00 20.37 7 LEU B O 1
ATOM 1377 N N . PHE B 1 8 ? -9.190 -9.105 1.973 1.00 12.22 8 PHE B N 1
ATOM 1378 C CA . PHE B 1 8 ? -8.169 -9.632 1.065 1.00 12.36 8 PHE B CA 1
ATOM 1379 C C . PHE B 1 8 ? -7.014 -8.649 1.060 1.00 12.22 8 PHE B C 1
ATOM 1380 O O . PHE B 1 8 ? -7.236 -7.494 0.692 1.00 14.01 8 PHE B O 1
ATOM 1388 N N . LYS B 1 9 ? -5.818 -9.090 1.409 1.00 9.90 9 LYS B N 1
ATOM 1389 C CA . LYS B 1 9 ? -4.615 -8.277 1.431 1.00 9.92 9 LYS B CA 1
ATOM 1390 C C . LYS B 1 9 ? -3.889 -8.464 0.099 1.00 9.78 9 LYS B C 1
ATOM 1391 O O . LYS B 1 9 ? -3.518 -9.580 -0.255 1.00 10.44 9 LYS B O 1
ATOM 1397 N N . VAL B 1 10 ? -3.723 -7.366 -0.649 1.00 8.91 10 VAL B N 1
ATOM 1398 C CA . VAL B 1 10 ? -3.054 -7.364 -1.925 1.00 9.52 10 VAL B CA 1
ATOM 1399 C C . VAL B 1 10 ? -1.855 -6.426 -1.839 1.00 9.23 10 VAL B C 1
ATOM 1400 O O . VAL B 1 10 ? -1.978 -5.334 -1.351 1.00 13.54 10 VAL B O 1
ATOM 1404 N N . ILE B 1 11 ? -0.737 -6.924 -2.333 1.00 9.51 11 ILE B N 1
ATOM 1405 C CA . ILE B 1 11 ? 0.487 -6.127 -2.298 1.00 10.06 11 ILE B CA 1
ATOM 1406 C C . ILE B 1 11 ? 0.945 -5.758 -3.683 1.00 8.10 11 ILE B C 1
ATOM 1407 O O . ILE B 1 11 ? 0.881 -6.596 -4.585 1.00 9.48 11 ILE B O 1
ATOM 1412 N N . LEU B 1 12 ? 1.326 -4.511 -3.930 1.00 9.64 12 LEU B N 1
ATOM 1413 C CA . LEU B 1 12 ? 1.875 -4.083 -5.190 1.00 9.03 12 LEU B CA 1
ATOM 1414 C C . LEU B 1 12 ? 3.385 -4.032 -5.075 1.00 8.66 12 LEU B C 1
ATOM 1415 O O . LEU B 1 12 ? 3.874 -3.381 -4.139 1.00 11.99 12 LEU B O 1
ATOM 1420 N N . LEU B 1 13 ? 4.131 -4.617 -5.955 1.00 8.16 13 LEU B N 1
ATOM 1421 C CA . LEU B 1 13 ? 5.594 -4.606 -5.992 1.00 9.02 13 LEU B CA 1
ATOM 1422 C C . LEU B 1 13 ? 6.064 -4.216 -7.372 1.00 9.07 13 LEU B C 1
ATOM 1423 O O . LEU B 1 13 ? 5.368 -4.498 -8.352 1.00 12.52 13 LEU B O 1
ATOM 1428 N N . GLY B 1 14 ? 7.210 -3.601 -7.475 1.00 8.34 14 GLY B N 1
ATOM 1429 C CA . GLY B 1 14 ? 7.781 -3.229 -8.743 1.00 9.81 14 GLY B CA 1
ATOM 1430 C C . GLY B 1 14 ? 8.731 -2.060 -8.610 1.00 8.78 14 GLY B C 1
ATOM 1431 O O . GLY B 1 14 ? 8.716 -1.396 -7.565 1.00 9.18 14 GLY B O 1
ATOM 1432 N N . ASP B 1 15 ? 9.515 -1.818 -9.631 1.00 8.47 15 ASP B N 1
ATOM 1433 C CA . ASP B 1 15 ? 10.517 -0.784 -9.561 1.00 8.79 15 ASP B CA 1
ATOM 1434 C C . ASP B 1 15 ? 9.943 0.574 -9.247 1.00 9.76 15 ASP B C 1
ATOM 1435 O O . ASP B 1 15 ? 8.799 0.897 -9.555 1.00 10.41 15 ASP B O 1
ATOM 1440 N N . GLY B 1 16 ? 10.756 1.449 -8.630 1.00 10.93 16 GLY B N 1
ATOM 1441 C CA . GLY B 1 16 ? 10.318 2.822 -8.519 1.00 11.40 16 GLY B CA 1
ATOM 1442 C C . GLY B 1 16 ? 9.962 3.453 -9.848 1.00 12.01 16 GLY B C 1
ATOM 1443 O O . GLY B 1 16 ? 10.606 3.266 -10.890 1.00 13.30 16 GLY B O 1
ATOM 1444 N N . GLY B 1 17 ? 8.882 4.218 -9.809 1.00 10.91 17 GLY B N 1
ATOM 1445 C CA . GLY B 1 17 ? 8.453 5.004 -10.955 1.00 11.34 17 GLY B CA 1
ATOM 1446 C C . GLY B 1 17 ? 7.513 4.276 -11.878 1.00 11.22 17 GLY B C 1
ATOM 1447 O O . GLY B 1 17 ? 7.082 4.926 -12.821 1.00 12.02 17 GLY B O 1
ATOM 1448 N N . VAL B 1 18 ? 7.214 3.004 -11.642 1.00 10.97 18 VAL B N 1
ATOM 1449 C CA . VAL B 1 18 ? 6.360 2.318 -12.612 1.00 9.71 18 VAL B CA 1
ATOM 1450 C C . VAL B 1 18 ? 4.901 2.726 -12.531 1.00 9.41 18 VAL B C 1
ATOM 1451 O O . VAL B 1 18 ? 4.124 2.461 -13.476 1.00 11.17 18 VAL B O 1
ATOM 1455 N N . GLY B 1 19 ? 4.471 3.291 -11.434 1.00 11.01 19 GLY B N 1
ATOM 1456 C CA . GLY B 1 19 ? 3.133 3.719 -11.200 1.00 11.09 19 GLY B CA 1
ATOM 1457 C C . GLY B 1 19 ? 2.338 3.068 -10.116 1.00 11.03 19 GLY B C 1
ATOM 1458 O O . GLY B 1 19 ? 1.118 3.110 -10.164 1.00 9.73 19 GLY B O 1
ATOM 1459 N N . LYS B 1 20 ? 2.944 2.413 -9.133 1.00 10.29 20 LYS B N 1
ATOM 1460 C CA . LYS B 1 20 ? 2.256 1.688 -8.100 1.00 10.39 20 LYS B CA 1
ATOM 1461 C C . LYS B 1 20 ? 1.362 2.612 -7.285 1.00 9.93 20 LYS B C 1
ATOM 1462 O O . LYS B 1 20 ? 0.170 2.317 -7.122 1.00 10.44 20 LYS B O 1
ATOM 1468 N N . SER B 1 21 ? 1.892 3.717 -6.792 1.00 10.57 21 SER B N 1
ATOM 1469 C CA . SER B 1 21 ? 1.048 4.622 -6.033 1.00 12.57 21 SER B CA 1
ATOM 1470 C C . SER B 1 21 ? -0.100 5.143 -6.853 1.00 12.92 21 SER B C 1
ATOM 1471 O O . SER B 1 21 ? -1.236 5.246 -6.418 1.00 13.04 21 SER B O 1
ATOM 1474 N N . SER B 1 22 ? 0.188 5.465 -8.103 1.00 12.75 22 SER B N 1
ATOM 1475 C CA . SER B 1 22 ? -0.838 6.015 -8.970 1.00 12.54 22 SER B CA 1
ATOM 1476 C C . SER B 1 22 ? -1.914 4.985 -9.284 1.00 12.52 22 SER B C 1
ATOM 1477 O O . SER B 1 22 ? -3.080 5.366 -9.370 1.00 13.71 22 SER B O 1
ATOM 1480 N N . LEU B 1 23 ? -1.536 3.717 -9.442 1.00 10.50 23 LEU B N 1
ATOM 1481 C CA . LEU B 1 23 ? -2.553 2.697 -9.681 1.00 11.71 23 LEU B CA 1
ATOM 1482 C C . LEU B 1 23 ? -3.465 2.518 -8.490 1.00 12.42 23 LEU B C 1
ATOM 1483 O O . LEU B 1 23 ? -4.671 2.426 -8.572 1.00 12.33 23 LEU B O 1
ATOM 1488 N N . MET B 1 24 ? -2.848 2.448 -7.299 1.00 11.93 24 MET B N 1
ATOM 1489 C CA . MET B 1 24 ? -3.719 2.285 -6.150 1.00 14.16 24 MET B CA 1
ATOM 1490 C C . MET B 1 24 ? -4.633 3.470 -5.918 1.00 13.81 24 MET B C 1
ATOM 1491 O O . MET B 1 24 ? -5.761 3.294 -5.571 1.00 15.45 24 MET B O 1
ATOM 1496 N N . ASN B 1 25 ? -4.086 4.667 -6.079 1.00 13.28 25 ASN B N 1
ATOM 1497 C CA . ASN B 1 25 ? -4.899 5.860 -5.885 1.00 16.34 25 ASN B CA 1
ATOM 1498 C C . ASN B 1 25 ? -5.982 5.968 -6.950 1.00 16.66 25 ASN B C 1
ATOM 1499 O O . ASN B 1 25 ? -7.105 6.354 -6.645 1.00 16.71 25 ASN B O 1
ATOM 1504 N N . ARG B 1 26 ? -5.679 5.587 -8.191 1.00 15.14 26 ARG B N 1
ATOM 1505 C CA . ARG B 1 26 ? -6.656 5.581 -9.241 1.00 13.13 26 ARG B CA 1
ATOM 1506 C C . ARG B 1 26 ? -7.813 4.630 -8.920 1.00 12.01 26 ARG B C 1
ATOM 1507 O O . ARG B 1 26 ? -8.991 4.942 -9.064 1.00 14.31 26 ARG B O 1
ATOM 1515 N N . TYR B 1 27 ? -7.455 3.442 -8.445 1.00 12.66 27 TYR B N 1
ATOM 1516 C CA . TYR B 1 27 ? -8.461 2.434 -8.138 1.00 12.18 27 TYR B CA 1
ATOM 1517 C C . TYR B 1 27 ? -9.344 2.908 -7.003 1.00 13.28 27 TYR B C 1
ATOM 1518 O O . TYR B 1 27 ? -10.570 2.799 -7.056 1.00 15.26 27 TYR B O 1
ATOM 1527 N N . VAL B 1 28 ? -8.761 3.437 -5.939 1.00 14.57 28 VAL B N 1
ATOM 1528 C CA . VAL B 1 28 ? -9.529 3.759 -4.737 1.00 14.65 28 VAL B CA 1
ATOM 1529 C C . VAL B 1 28 ? -10.252 5.089 -4.855 1.00 15.26 28 VAL B C 1
ATOM 1530 O O . VAL B 1 28 ? -11.370 5.200 -4.365 1.00 20.42 28 VAL B O 1
ATOM 1534 N N . THR B 1 29 ? -9.653 6.076 -5.490 1.00 16.02 29 THR B N 1
ATOM 1535 C CA . THR B 1 29 ? -10.267 7.393 -5.462 1.00 20.98 29 THR B CA 1
ATOM 1536 C C . THR B 1 29 ? -10.775 7.846 -6.823 1.00 21.46 29 THR B C 1
ATOM 1537 O O . THR B 1 29 ? -11.421 8.886 -6.821 1.00 24.83 29 THR B O 1
ATOM 1541 N N . ASN B 1 30 ? -10.461 7.122 -7.868 1.00 22.81 30 ASN B N 1
ATOM 1542 C CA . ASN B 1 30 ? -10.734 7.426 -9.275 1.00 22.99 30 ASN B CA 1
ATOM 1543 C C . ASN B 1 30 ? -10.152 8.766 -9.691 1.00 24.90 30 ASN B C 1
ATOM 1544 O O . ASN B 1 30 ? -10.752 9.506 -10.472 1.00 27.66 30 ASN B O 1
ATOM 1549 N N . LYS B 1 31 ? -8.970 9.065 -9.168 1.00 23.94 31 LYS B N 1
ATOM 1550 C CA . LYS B 1 31 ? -8.280 10.325 -9.463 1.00 27.09 31 LYS B CA 1
ATOM 1551 C C . LYS B 1 31 ? -6.855 10.011 -9.915 1.00 23.63 31 LYS B C 1
ATOM 1552 O O . LYS B 1 31 ? -6.322 9.016 -9.438 1.00 26.26 31 LYS B O 1
ATOM 1558 N N . PHE B 1 32 ? -6.286 10.824 -10.765 1.00 23.69 32 PHE B N 1
ATOM 1559 C CA . PHE B 1 32 ? -4.880 10.740 -11.159 1.00 22.79 32 PHE B CA 1
ATOM 1560 C C . PHE B 1 32 ? -4.349 12.165 -11.076 1.00 22.87 32 PHE B C 1
ATOM 1561 O O . PHE B 1 32 ? -4.886 13.087 -11.692 1.00 32.57 32 PHE B O 1
ATOM 1569 N N . ASP B 1 33 ? -3.316 12.381 -10.295 1.00 33.28 33 ASP B N 1
ATOM 1570 C CA . ASP B 1 33 ? -2.871 13.759 -10.069 1.00 50.30 33 ASP B CA 1
ATOM 1571 C C . ASP B 1 33 ? -1.379 13.833 -10.304 1.00 56.70 33 ASP B C 1
ATOM 1572 O O . ASP B 1 33 ? -0.573 13.280 -9.554 1.00 53.02 33 ASP B O 1
ATOM 1577 N N . THR B 1 34 ? -0.969 14.523 -11.362 1.00 65.46 34 THR B N 1
ATOM 1578 C CA . THR B 1 34 ? 0.447 14.654 -11.685 1.00 67.74 34 THR B CA 1
ATOM 1579 C C . THR B 1 34 ? 1.125 13.284 -11.773 1.00 73.07 34 THR B C 1
ATOM 1580 O O . THR B 1 34 ? 0.754 12.416 -12.580 1.00 75.40 34 THR B O 1
ATOM 1584 N N . THR B 1 39 ? 3.869 8.928 -1.837 1.00 55.70 39 THR B N 1
ATOM 1585 C CA . THR B 1 39 ? 4.173 8.523 -0.461 1.00 41.16 39 THR B CA 1
ATOM 1586 C C . THR B 1 39 ? 5.628 8.121 -0.345 1.00 42.80 39 THR B C 1
ATOM 1587 O O . THR B 1 39 ? 6.171 7.406 -1.191 1.00 49.80 39 THR B O 1
ATOM 1591 N N . ILE B 1 40 ? 6.319 8.575 0.712 1.00 37.60 40 ILE B N 1
ATOM 1592 C CA . ILE B 1 40 ? 7.728 8.155 0.660 1.00 30.55 40 ILE B CA 1
ATOM 1593 C C . ILE B 1 40 ? 7.891 6.936 1.557 1.00 23.64 40 ILE B C 1
ATOM 1594 O O . ILE B 1 40 ? 8.911 6.260 1.476 1.00 28.33 40 ILE B O 1
ATOM 1599 N N . GLY B 1 41 ? 6.918 6.547 2.371 1.00 23.99 41 GLY B N 1
ATOM 1600 C CA . GLY B 1 41 ? 6.996 5.282 3.082 1.00 20.88 41 GLY B CA 1
ATOM 1601 C C . GLY B 1 41 ? 5.967 4.279 2.695 1.00 14.33 41 GLY B C 1
ATOM 1602 O O . GLY B 1 41 ? 5.348 4.421 1.640 1.00 20.20 41 GLY B O 1
ATOM 1603 N N . VAL B 1 42 ? 5.793 3.283 3.578 1.00 12.30 42 VAL B N 1
ATOM 1604 C CA . VAL B 1 42 ? 4.769 2.282 3.298 1.00 10.97 42 VAL B CA 1
ATOM 1605 C C . VAL B 1 42 ? 3.382 2.884 3.471 1.00 12.03 42 VAL B C 1
ATOM 1606 O O . VAL B 1 42 ? 3.155 3.625 4.436 1.00 12.00 42 VAL B O 1
ATOM 1610 N N . GLU B 1 43 ? 2.468 2.555 2.574 1.00 11.97 43 GLU B N 1
ATOM 1611 C CA . GLU B 1 43 ? 1.103 3.040 2.626 1.00 11.96 43 GLU B CA 1
ATOM 1612 C C . GLU B 1 43 ? 0.153 1.905 2.270 1.00 8.94 43 GLU B C 1
ATOM 1613 O O . GLU B 1 43 ? 0.460 1.069 1.432 1.00 12.71 43 GLU B O 1
ATOM 1619 N N . PHE B 1 44 ? -0.987 1.873 2.904 1.00 8.03 44 PHE B N 1
ATOM 1620 C CA . PHE B 1 44 ? -2.031 0.935 2.451 1.00 9.86 44 PHE B CA 1
ATOM 1621 C C . PHE B 1 44 ? -3.370 1.618 2.526 1.00 10.10 44 PHE B C 1
ATOM 1622 O O . PHE B 1 44 ? -3.660 2.476 3.375 1.00 11.78 44 PHE B O 1
ATOM 1630 N N . LEU B 1 45 ? -4.252 1.246 1.590 1.00 11.44 45 LEU B N 1
ATOM 1631 C CA . LEU B 1 45 ? -5.596 1.744 1.373 1.00 11.62 45 LEU B CA 1
ATOM 1632 C C . LEU B 1 45 ? -6.607 0.604 1.366 1.00 11.53 45 LEU B C 1
ATOM 1633 O O . LEU B 1 45 ? -6.247 -0.539 1.068 1.00 13.76 45 LEU B O 1
ATOM 1638 N N . ASN B 1 46 ? -7.859 0.818 1.679 1.00 11.26 46 ASN B N 1
ATOM 1639 C CA . ASN B 1 46 ? -8.955 -0.105 1.637 1.00 10.31 46 ASN B CA 1
ATOM 1640 C C . ASN B 1 46 ? -9.992 0.285 0.599 1.00 10.24 46 ASN B C 1
ATOM 1641 O O . ASN B 1 46 ? -10.197 1.456 0.286 1.00 12.01 46 ASN B O 1
ATOM 1646 N N . LYS B 1 47 ? -10.624 -0.771 0.079 1.00 12.22 47 LYS B N 1
ATOM 1647 C CA . LYS B 1 47 ? -11.659 -0.621 -0.946 1.00 12.09 47 LYS B CA 1
ATOM 1648 C C . LYS B 1 47 ? -12.678 -1.739 -0.761 1.00 10.94 47 LYS B C 1
ATOM 1649 O O . LYS B 1 47 ? -12.321 -2.908 -0.719 1.00 12.08 47 LYS B O 1
ATOM 1655 N N . ASP B 1 48 ? -13.939 -1.377 -0.722 1.00 11.52 48 ASP B N 1
ATOM 1656 C CA . ASP B 1 48 ? -15.051 -2.309 -0.720 1.00 12.16 48 ASP B CA 1
ATOM 1657 C C . ASP B 1 48 ? -15.379 -2.772 -2.137 1.00 12.07 48 ASP B C 1
ATOM 1658 O O . ASP B 1 48 ? -15.414 -1.931 -3.055 1.00 14.06 48 ASP B O 1
ATOM 1663 N N . LEU B 1 49 ? -15.589 -4.087 -2.262 1.00 12.11 49 LEU B N 1
ATOM 1664 C CA . LEU B 1 49 ? -16.070 -4.616 -3.543 1.00 12.92 49 LEU B CA 1
ATOM 1665 C C . LEU B 1 49 ? -17.012 -5.761 -3.230 1.00 11.04 49 LEU B C 1
ATOM 1666 O O . LEU B 1 49 ? -17.378 -5.998 -2.084 1.00 11.51 49 LEU B O 1
ATOM 1671 N N . GLU B 1 50 ? -17.425 -6.478 -4.248 1.00 12.51 50 GLU B N 1
ATOM 1672 C CA . GLU B 1 50 ? -18.315 -7.587 -4.053 1.00 13.49 50 GLU B CA 1
ATOM 1673 C C . GLU B 1 50 ? -17.944 -8.676 -5.046 1.00 12.17 50 GLU B C 1
ATOM 1674 O O . GLU B 1 50 ? -17.543 -8.327 -6.170 1.00 16.04 50 GLU B O 1
ATOM 1680 N N . VAL B 1 51 ? -18.020 -9.934 -4.625 1.00 11.42 51 VAL B N 1
ATOM 1681 C CA . VAL B 1 51 ? -17.674 -11.058 -5.480 1.00 12.54 51 VAL B CA 1
ATOM 1682 C C . VAL B 1 51 ? -18.743 -12.132 -5.316 1.00 12.90 51 VAL B C 1
ATOM 1683 O O . VAL B 1 51 ? -18.994 -12.526 -4.190 1.00 12.22 51 VAL B O 1
ATOM 1687 N N . ASP B 1 52 ? -19.342 -12.579 -6.430 1.00 12.85 52 ASP B N 1
ATOM 1688 C CA . ASP B 1 52 ? -20.398 -13.593 -6.331 1.00 14.53 52 ASP B CA 1
ATOM 1689 C C . ASP B 1 52 ? -21.499 -13.246 -5.336 1.00 13.90 52 ASP B C 1
ATOM 1690 O O . ASP B 1 52 ? -22.059 -14.104 -4.660 1.00 13.57 52 ASP B O 1
ATOM 1695 N N . GLY B 1 53 ? -21.827 -11.951 -5.223 1.00 11.67 53 GLY B N 1
ATOM 1696 C CA . GLY B 1 53 ? -22.869 -11.539 -4.330 1.00 11.47 53 GLY B CA 1
ATOM 1697 C C . GLY B 1 53 ? -22.452 -11.348 -2.901 1.00 11.82 53 GLY B C 1
ATOM 1698 O O . GLY B 1 53 ? -23.286 -11.003 -2.066 1.00 13.52 53 GLY B O 1
ATOM 1699 N N . HIS B 1 54 ? -21.189 -11.568 -2.566 1.00 10.66 54 HIS B N 1
ATOM 1700 C CA . HIS B 1 54 ? -20.704 -11.413 -1.201 1.00 10.78 54 HIS B CA 1
ATOM 1701 C C . HIS B 1 54 ? -19.881 -10.146 -1.028 1.00 11.02 54 HIS B C 1
ATOM 1702 O O . HIS B 1 54 ? -19.009 -9.864 -1.863 1.00 12.81 54 HIS B O 1
ATOM 1709 N N . PHE B 1 55 ? -20.130 -9.427 0.048 1.00 11.46 55 PHE B N 1
ATOM 1710 C CA . PHE B 1 55 ? -19.410 -8.230 0.389 1.00 11.13 55 PHE B CA 1
ATOM 1711 C C . PHE B 1 55 ? -17.988 -8.585 0.855 1.00 12.33 55 PHE B C 1
ATOM 1712 O O . PHE B 1 55 ? -17.773 -9.447 1.718 1.00 15.02 55 PHE B O 1
ATOM 1720 N N . VAL B 1 56 ? -17.014 -7.931 0.256 1.00 10.68 56 VAL B N 1
ATOM 1721 C CA . VAL B 1 56 ? -15.625 -8.127 0.612 1.00 11.76 56 VAL B CA 1
ATOM 1722 C C . VAL B 1 56 ? -14.907 -6.774 0.616 1.00 11.88 56 VAL B C 1
ATOM 1723 O O . VAL B 1 56 ? -15.360 -5.780 0.053 1.00 11.74 56 VAL B O 1
ATOM 1727 N N . THR B 1 57 ? -13.758 -6.768 1.295 1.00 12.77 57 THR B N 1
ATOM 1728 C CA . THR B 1 57 ? -12.921 -5.567 1.347 1.00 12.02 57 THR B CA 1
ATOM 1729 C C . THR B 1 57 ? -11.511 -5.976 0.929 1.00 11.46 57 THR B C 1
ATOM 1730 O O . THR B 1 57 ? -11.053 -7.024 1.378 1.00 13.02 57 THR B O 1
ATOM 1734 N N . MET B 1 58 ? -10.873 -5.153 0.137 1.00 11.55 58 MET B N 1
ATOM 1735 C CA . MET B 1 58 ? -9.489 -5.282 -0.281 1.00 13.51 58 MET B CA 1
ATOM 1736 C C . MET B 1 58 ? -8.637 -4.262 0.456 1.00 10.91 58 MET B C 1
ATOM 1737 O O . MET B 1 58 ? -9.049 -3.096 0.548 1.00 13.35 58 MET B O 1
ATOM 1742 N N . GLN B 1 59 ? -7.494 -4.688 0.966 1.00 11.72 59 GLN B N 1
ATOM 1743 C CA . GLN B 1 59 ? -6.517 -3.788 1.541 1.00 10.46 59 GLN B CA 1
ATOM 1744 C C . GLN B 1 59 ? -5.252 -3.880 0.689 1.00 10.21 59 GLN B C 1
ATOM 1745 O O . GLN B 1 59 ? -4.621 -4.924 0.603 1.00 10.72 59 GLN B O 1
ATOM 1751 N N . ILE B 1 60 ? -4.944 -2.769 0.050 1.00 10.67 60 ILE B N 1
ATOM 1752 C CA . ILE B 1 60 ? -3.881 -2.677 -0.908 1.00 10.19 60 ILE B CA 1
ATOM 1753 C C . ILE B 1 60 ? -2.651 -2.022 -0.307 1.00 10.01 60 ILE B C 1
ATOM 1754 O O . ILE B 1 60 ? -2.781 -0.879 0.141 1.00 12.07 60 ILE B O 1
ATOM 1759 N N . TRP B 1 61 ? -1.540 -2.741 -0.314 1.00 8.92 61 TRP B N 1
ATOM 1760 C CA . TRP B 1 61 ? -0.286 -2.272 0.268 1.00 9.10 61 TRP B CA 1
ATOM 1761 C C . TRP B 1 61 ? 0.709 -1.882 -0.777 1.00 9.88 61 TRP B C 1
ATOM 1762 O O . TRP B 1 61 ? 0.950 -2.649 -1.723 1.00 11.99 61 TRP B O 1
ATOM 1773 N N . ASP B 1 62 ? 1.353 -0.757 -0.626 1.00 9.33 62 ASP B N 1
ATOM 1774 C CA . ASP B 1 62 ? 2.483 -0.309 -1.391 1.00 9.39 62 ASP B CA 1
ATOM 1775 C C . ASP B 1 62 ? 3.638 -0.218 -0.395 1.00 10.40 62 ASP B C 1
ATOM 1776 O O . ASP B 1 62 ? 3.671 0.730 0.402 1.00 12.16 62 ASP B O 1
ATOM 1781 N N . THR B 1 63 ? 4.495 -1.211 -0.461 1.00 12.82 63 THR B N 1
ATOM 1782 C CA . THR B 1 63 ? 5.521 -1.344 0.570 1.00 13.36 63 THR B CA 1
ATOM 1783 C C . THR B 1 63 ? 6.845 -0.734 0.205 1.00 12.87 63 THR B C 1
ATOM 1784 O O . THR B 1 63 ? 7.762 -0.910 1.018 1.00 16.35 63 THR B O 1
ATOM 1788 N N . ALA B 1 64 ? 6.976 -0.028 -0.899 1.00 16.52 64 ALA B N 1
ATOM 1789 C CA . ALA B 1 64 ? 8.310 0.305 -1.378 1.00 19.08 64 ALA B CA 1
ATOM 1790 C C . ALA B 1 64 ? 9.082 1.095 -0.350 1.00 21.33 64 ALA B C 1
ATOM 1791 O O . ALA B 1 64 ? 10.185 0.702 0.099 1.00 35.83 64 ALA B O 1
ATOM 1793 N N . GLY B 1 65 ? 8.544 2.238 0.036 1.00 29.86 65 GLY B N 1
ATOM 1794 C CA . GLY B 1 65 ? 9.228 3.050 1.018 1.00 29.39 65 GLY B CA 1
ATOM 1795 C C . GLY B 1 65 ? 10.646 3.476 0.744 1.00 30.36 65 GLY B C 1
ATOM 1796 O O . GLY B 1 65 ? 11.113 3.535 -0.376 1.00 37.89 65 GLY B O 1
ATOM 1797 N N . GLN B 1 66 ? 11.379 3.782 1.808 1.00 28.83 66 GLN B N 1
ATOM 1798 C CA . GLN B 1 66 ? 12.763 4.232 1.811 1.00 27.02 66 GLN B CA 1
ATOM 1799 C C . GLN B 1 66 ? 13.706 3.067 1.559 1.00 24.48 66 GLN B C 1
ATOM 1800 O O . GLN B 1 66 ? 13.742 2.150 2.390 1.00 21.65 66 GLN B O 1
ATOM 1806 N N . GLU B 1 67 ? 14.491 2.978 0.497 1.00 32.42 67 GLU B N 1
ATOM 1807 C CA . GLU B 1 67 ? 15.399 1.842 0.300 1.00 34.75 67 GLU B CA 1
ATOM 1808 C C . GLU B 1 67 ? 16.317 1.566 1.474 1.00 34.96 67 GLU B C 1
ATOM 1809 O O . GLU B 1 67 ? 16.633 0.414 1.784 1.00 27.40 67 GLU B O 1
ATOM 1815 N N . ARG B 1 68 ? 16.807 2.593 2.203 1.00 28.79 68 ARG B N 1
ATOM 1816 C CA . ARG B 1 68 ? 17.755 2.218 3.257 1.00 28.49 68 ARG B CA 1
ATOM 1817 C C . ARG B 1 68 ? 17.059 1.478 4.381 1.00 23.19 68 ARG B C 1
ATOM 1818 O O . ARG B 1 68 ? 17.704 0.854 5.213 1.00 24.52 68 ARG B O 1
ATOM 1826 N N . PHE B 1 69 ? 15.735 1.565 4.399 1.00 15.74 69 PHE B N 1
ATOM 1827 C CA . PHE B 1 69 ? 14.952 0.832 5.395 1.00 13.95 69 PHE B CA 1
ATOM 1828 C C . PHE B 1 69 ? 14.231 -0.384 4.841 1.00 13.10 69 PHE B C 1
ATOM 1829 O O . PHE B 1 69 ? 13.261 -0.839 5.442 1.00 12.55 69 PHE B O 1
ATOM 1837 N N . ARG B 1 70 ? 14.710 -0.905 3.710 1.00 12.71 70 ARG B N 1
ATOM 1838 C CA . ARG B 1 70 ? 14.051 -2.047 3.114 1.00 12.69 70 ARG B CA 1
ATOM 1839 C C . ARG B 1 70 ? 13.852 -3.196 4.081 1.00 13.43 70 ARG B C 1
ATOM 1840 O O . ARG B 1 70 ? 12.835 -3.898 4.004 1.00 13.78 70 ARG B O 1
ATOM 1848 N N . SER B 1 71 ? 14.742 -3.487 5.020 1.00 14.81 71 SER B N 1
ATOM 1849 C CA . SER B 1 71 ? 14.607 -4.579 5.957 1.00 16.80 71 SER B CA 1
ATOM 1850 C C . SER B 1 71 ? 13.439 -4.385 6.906 1.00 15.20 71 SER B C 1
ATOM 1851 O O . SER B 1 71 ? 12.947 -5.338 7.536 1.00 16.97 71 SER B O 1
ATOM 1854 N N . LEU B 1 72 ? 12.956 -3.166 7.058 1.00 13.60 72 LEU B N 1
ATOM 1855 C CA . LEU B 1 72 ? 11.808 -2.864 7.908 1.00 15.29 72 LEU B CA 1
ATOM 1856 C C . LEU B 1 72 ? 10.517 -2.940 7.128 1.00 12.48 72 LEU B C 1
ATOM 1857 O O . LEU B 1 72 ? 9.438 -2.873 7.774 1.00 13.85 72 LEU B O 1
ATOM 1862 N N . ARG B 1 73 ? 10.554 -3.062 5.813 1.00 13.58 73 ARG B N 1
ATOM 1863 C CA . ARG B 1 73 ? 9.332 -3.130 5.037 1.00 12.41 73 ARG B CA 1
ATOM 1864 C C . ARG B 1 73 ? 8.916 -4.577 4.782 1.00 10.94 73 ARG B C 1
ATOM 1865 O O . ARG B 1 73 ? 7.701 -4.855 4.689 1.00 11.72 73 ARG B O 1
ATOM 1873 N N . THR B 1 74 ? 9.855 -5.500 4.638 1.00 13.76 74 THR B N 1
ATOM 1874 C CA . THR B 1 74 ? 9.488 -6.884 4.316 1.00 13.31 74 THR B CA 1
ATOM 1875 C C . THR B 1 74 ? 8.639 -7.552 5.392 1.00 13.55 74 THR B C 1
ATOM 1876 O O . THR B 1 74 ? 7.871 -8.487 4.975 1.00 13.80 74 THR B O 1
ATOM 1880 N N . PRO B 1 75 ? 8.646 -7.229 6.687 1.00 13.29 75 PRO B N 1
ATOM 1881 C CA . PRO B 1 75 ? 7.668 -7.906 7.548 1.00 12.75 75 PRO B CA 1
ATOM 1882 C C . PRO B 1 75 ? 6.214 -7.747 7.124 1.00 12.97 75 PRO B C 1
ATOM 1883 O O . PRO B 1 75 ? 5.304 -8.562 7.395 1.00 15.83 75 PRO B O 1
ATOM 1887 N N . PHE B 1 76 ? 5.953 -6.671 6.381 1.00 12.24 76 PHE B N 1
ATOM 1888 C CA . PHE B 1 76 ? 4.587 -6.370 5.921 1.00 10.81 76 PHE B CA 1
ATOM 1889 C C . PHE B 1 76 ? 4.234 -7.130 4.645 1.00 10.72 76 PHE B C 1
ATOM 1890 O O . PHE B 1 76 ? 3.070 -7.044 4.203 1.00 12.69 76 PHE B O 1
ATOM 1898 N N . TYR B 1 77 ? 5.151 -7.887 4.075 1.00 10.60 77 TYR B N 1
ATOM 1899 C CA . TYR B 1 77 ? 4.754 -8.802 3.001 1.00 9.69 77 TYR B CA 1
ATOM 1900 C C . TYR B 1 77 ? 3.898 -9.936 3.529 1.00 9.76 77 TYR B C 1
ATOM 1901 O O . TYR B 1 77 ? 3.042 -10.444 2.838 1.00 9.66 77 TYR B O 1
ATOM 1910 N N . ARG B 1 78 ? 4.175 -10.436 4.741 1.00 15.11 78 ARG B N 1
ATOM 1911 C CA . ARG B 1 78 ? 3.473 -11.566 5.324 1.00 15.08 78 ARG B CA 1
ATOM 1912 C C . ARG B 1 78 ? 1.965 -11.315 5.402 1.00 14.48 78 ARG B C 1
ATOM 1913 O O . ARG B 1 78 ? 1.561 -10.199 5.683 1.00 15.60 78 ARG B O 1
ATOM 1921 N N . GLY B 1 79 ? 1.207 -12.374 5.118 1.00 14.95 79 GLY B N 1
ATOM 1922 C CA . GLY B 1 79 ? -0.249 -12.258 5.174 1.00 15.82 79 GLY B CA 1
ATOM 1923 C C . GLY B 1 79 ? -0.852 -11.819 3.856 1.00 13.09 79 GLY B C 1
ATOM 1924 O O . GLY B 1 79 ? -2.066 -11.805 3.725 1.00 13.32 79 GLY B O 1
ATOM 1925 N N . SER B 1 80 ? -0.026 -11.437 2.878 1.00 11.74 80 SER B N 1
ATOM 1926 C CA . SER B 1 80 ? -0.575 -11.055 1.587 1.00 10.22 80 SER B CA 1
ATOM 1927 C C . SER B 1 80 ? -1.273 -12.237 0.967 1.00 10.24 80 SER B C 1
ATOM 1928 O O . SER B 1 80 ? -0.766 -13.351 1.015 1.00 15.05 80 SER B O 1
ATOM 1931 N N . ASP B 1 81 ? -2.415 -12.006 0.354 1.00 9.96 81 ASP B N 1
ATOM 1932 C CA . ASP B 1 81 ? -3.187 -13.017 -0.356 1.00 10.10 81 ASP B CA 1
ATOM 1933 C C . ASP B 1 81 ? -2.902 -13.071 -1.841 1.00 9.80 81 ASP B C 1
ATOM 1934 O O . ASP B 1 81 ? -3.123 -14.110 -2.465 1.00 10.26 81 ASP B O 1
ATOM 1939 N N . CYS B 1 82 ? -2.473 -11.990 -2.464 1.00 9.22 82 CYS B N 1
ATOM 1940 C CA . CYS B 1 82 ? -2.119 -11.892 -3.874 1.00 9.41 82 CYS B CA 1
ATOM 1941 C C . CYS B 1 82 ? -1.062 -10.820 -4.025 1.00 9.09 82 CYS B C 1
ATOM 1942 O O . CYS B 1 82 ? -1.093 -9.857 -3.256 1.00 9.95 82 CYS B O 1
ATOM 1945 N N . CYS B 1 83 ? -0.185 -10.993 -4.986 1.00 8.91 83 CYS B N 1
ATOM 1946 C CA . CYS B 1 83 ? 0.858 -10.016 -5.274 1.00 10.47 83 CYS B CA 1
ATOM 1947 C C . CYS B 1 83 ? 0.697 -9.527 -6.710 1.00 9.65 83 CYS B C 1
ATOM 1948 O O . CYS B 1 83 ? 0.651 -10.356 -7.639 1.00 10.26 83 CYS B O 1
ATOM 1951 N N . LEU B 1 84 ? 0.609 -8.235 -6.898 1.00 9.53 84 LEU B N 1
ATOM 1952 C CA . LEU B 1 84 ? 0.565 -7.546 -8.181 1.00 9.86 84 LEU B CA 1
ATOM 1953 C C . LEU B 1 84 ? 1.959 -7.036 -8.517 1.00 9.68 84 LEU B C 1
ATOM 1954 O O . LEU B 1 84 ? 2.455 -6.085 -7.956 1.00 13.97 84 LEU B O 1
ATOM 1959 N N . LEU B 1 85 ? 2.603 -7.728 -9.443 1.00 9.14 85 LEU B N 1
ATOM 1960 C CA . LEU B 1 85 ? 3.913 -7.350 -9.933 1.00 8.41 85 LEU B CA 1
ATOM 1961 C C . LEU B 1 85 ? 3.748 -6.363 -11.062 1.00 9.66 85 LEU B C 1
ATOM 1962 O O . LEU B 1 85 ? 3.077 -6.691 -12.057 1.00 9.65 85 LEU B O 1
ATOM 1967 N N . THR B 1 86 ? 4.318 -5.173 -10.892 1.00 9.09 86 THR B N 1
ATOM 1968 C CA . THR B 1 86 ? 4.056 -4.070 -11.786 1.00 8.68 86 THR B CA 1
ATOM 1969 C C . THR B 1 86 ? 5.312 -3.611 -12.491 1.00 8.58 86 THR B C 1
ATOM 1970 O O . THR B 1 86 ? 6.345 -3.484 -11.823 1.00 10.07 86 THR B O 1
ATOM 1974 N N . PHE B 1 87 ? 5.223 -3.357 -13.789 1.00 8.93 87 PHE B N 1
ATOM 1975 C CA . PHE B 1 87 ? 6.298 -2.740 -14.544 1.00 8.41 87 PHE B CA 1
ATOM 1976 C C . PHE B 1 87 ? 5.672 -1.626 -15.366 1.00 9.18 87 PHE B C 1
ATOM 1977 O O . PHE B 1 87 ? 4.454 -1.525 -15.385 1.00 10.77 87 PHE B O 1
ATOM 1985 N N . SER B 1 88 ? 6.506 -0.832 -16.014 1.00 9.19 88 SER B N 1
ATOM 1986 C CA . SER B 1 88 ? 6.033 0.176 -16.931 1.00 11.15 88 SER B CA 1
ATOM 1987 C C . SER B 1 88 ? 6.434 -0.214 -18.351 1.00 10.12 88 SER B C 1
ATOM 1988 O O . SER B 1 88 ? 7.585 -0.609 -18.587 1.00 11.21 88 SER B O 1
ATOM 1991 N N . VAL B 1 89 ? 5.539 -0.107 -19.336 1.00 11.59 89 VAL B N 1
ATOM 1992 C CA . VAL B 1 89 ? 5.821 -0.514 -20.707 1.00 11.59 89 VAL B CA 1
ATOM 1993 C C . VAL B 1 89 ? 6.849 0.358 -21.421 1.00 13.39 89 VAL B C 1
ATOM 1994 O O . VAL B 1 89 ? 7.402 -0.055 -22.416 1.00 15.10 89 VAL B O 1
ATOM 1998 N N . ASP B 1 90 ? 7.153 1.524 -20.888 1.00 14.58 90 ASP B N 1
ATOM 1999 C CA . ASP B 1 90 ? 8.244 2.347 -21.362 1.00 16.69 90 ASP B CA 1
ATOM 2000 C C . ASP B 1 90 ? 9.551 2.119 -20.600 1.00 15.41 90 ASP B C 1
ATOM 2001 O O . ASP B 1 90 ? 10.473 2.927 -20.803 1.00 21.32 90 ASP B O 1
ATOM 2006 N N . ASP B 1 91 ? 9.628 1.069 -19.770 1.00 15.94 91 ASP B N 1
ATOM 2007 C CA . ASP B 1 91 ? 10.846 0.827 -18.990 1.00 15.93 91 ASP B CA 1
ATOM 2008 C C . ASP B 1 91 ? 11.200 -0.650 -19.058 1.00 14.58 91 ASP B C 1
ATOM 2009 O O . ASP B 1 91 ? 10.708 -1.414 -18.253 1.00 13.81 91 ASP B O 1
ATOM 2014 N N . SER B 1 92 ? 12.032 -1.038 -20.002 1.00 15.06 92 SER B N 1
ATOM 2015 C CA . SER B 1 92 ? 12.521 -2.386 -20.177 1.00 16.32 92 SER B CA 1
ATOM 2016 C C . SER B 1 92 ? 13.104 -2.897 -18.878 1.00 13.56 92 SER B C 1
ATOM 2017 O O . SER B 1 92 ? 12.921 -4.045 -18.491 1.00 14.33 92 SER B O 1
ATOM 2020 N N . GLN B 1 93 ? 13.891 -2.092 -18.181 1.00 14.52 93 GLN B N 1
ATOM 2021 C CA . GLN B 1 93 ? 14.504 -2.574 -16.964 1.00 14.37 93 GLN B CA 1
ATOM 2022 C C . GLN B 1 93 ? 13.469 -2.993 -15.940 1.00 13.28 93 GLN B C 1
ATOM 2023 O O . GLN B 1 93 ? 13.624 -4.027 -15.281 1.00 12.54 93 GLN B O 1
ATOM 2029 N N . SER B 1 94 ? 12.392 -2.230 -15.762 1.00 11.85 94 SER B N 1
ATOM 2030 C CA . SER B 1 94 ? 11.352 -2.640 -14.816 1.00 11.37 94 SER B CA 1
ATOM 2031 C C . SER B 1 94 ? 10.701 -3.964 -15.190 1.00 9.92 94 SER B C 1
ATOM 2032 O O . SER B 1 94 ? 10.325 -4.731 -14.269 1.00 10.00 94 SER B O 1
ATOM 2035 N N . PHE B 1 95 ? 10.580 -4.227 -16.484 1.00 10.61 95 PHE B N 1
ATOM 2036 C CA . PHE B 1 95 ? 10.052 -5.511 -16.917 1.00 9.47 95 PHE B CA 1
ATOM 2037 C C . PHE B 1 95 ? 11.025 -6.638 -16.631 1.00 10.49 95 PHE B C 1
ATOM 2038 O O . PHE B 1 95 ? 10.649 -7.713 -16.145 1.00 9.65 95 PHE B O 1
ATOM 2046 N N . GLN B 1 96 ? 12.299 -6.431 -16.922 1.00 10.19 96 GLN B N 1
ATOM 2047 C CA . GLN B 1 96 ? 13.319 -7.432 -16.680 1.00 11.41 96 GLN B CA 1
ATOM 2048 C C . GLN B 1 96 ? 13.410 -7.802 -15.204 1.00 10.10 96 GLN B C 1
ATOM 2049 O O . GLN B 1 96 ? 13.716 -8.938 -14.858 1.00 12.39 96 GLN B O 1
ATOM 2055 N N . ASN B 1 97 ? 13.092 -6.833 -14.346 1.00 8.64 97 ASN B N 1
ATOM 2056 C CA . ASN B 1 97 ? 13.082 -7.130 -12.919 1.00 9.41 97 ASN B CA 1
ATOM 2057 C C . ASN B 1 97 ? 11.944 -7.876 -12.333 1.00 9.76 97 ASN B C 1
ATOM 2058 O O . ASN B 1 97 ? 11.990 -8.123 -11.129 1.00 9.91 97 ASN B O 1
ATOM 2063 N N . LEU B 1 98 ? 10.952 -8.256 -13.139 1.00 8.78 98 LEU B N 1
ATOM 2064 C CA . LEU B 1 98 ? 9.815 -8.933 -12.529 1.00 8.58 98 LEU B CA 1
ATOM 2065 C C . LEU B 1 98 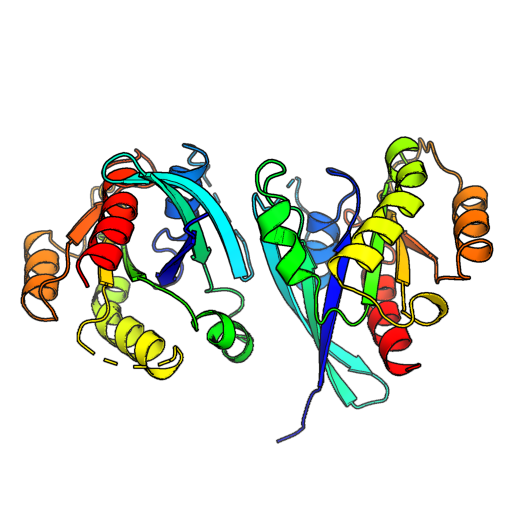? 10.206 -10.232 -11.830 1.00 8.68 98 LEU B C 1
ATOM 2066 O O . LEU B 1 98 ? 9.690 -10.534 -10.758 1.00 9.73 98 LEU B O 1
ATOM 2071 N N . SER B 1 99 ? 11.084 -11.028 -12.458 1.00 9.39 99 SER B N 1
ATOM 2072 C CA . SER B 1 99 ? 11.456 -12.295 -11.823 1.00 10.21 99 SER B CA 1
ATOM 2073 C C . SER B 1 99 ? 12.050 -12.070 -10.451 1.00 9.17 99 SER B C 1
ATOM 2074 O O . SER B 1 99 ? 11.773 -12.852 -9.529 1.00 11.01 99 SER B O 1
ATOM 2077 N N . ASN B 1 100 ? 12.930 -11.104 -10.307 1.00 9.20 100 ASN B N 1
ATOM 2078 C CA . ASN B 1 100 ? 13.545 -10.843 -9.002 1.00 10.29 100 ASN B CA 1
ATOM 2079 C C . ASN B 1 100 ? 12.558 -10.253 -8.016 1.00 9.06 100 ASN B C 1
ATOM 2080 O O . ASN B 1 100 ? 12.686 -10.529 -6.822 1.00 9.75 100 ASN B O 1
ATOM 2085 N N . TRP B 1 101 ? 11.557 -9.490 -8.456 1.00 9.54 101 TRP B N 1
ATOM 2086 C CA . TRP B 1 101 ? 10.502 -9.102 -7.506 1.00 9.47 101 TRP B CA 1
ATOM 2087 C C . TRP B 1 101 ? 9.734 -10.307 -6.992 1.00 8.72 101 TRP B C 1
ATOM 2088 O O . TRP B 1 101 ? 9.446 -10.363 -5.798 1.00 8.96 101 TRP B O 1
ATOM 2099 N N . LYS B 1 102 ? 9.435 -11.243 -7.889 1.00 9.07 102 LYS B N 1
ATOM 2100 C CA . LYS B 1 102 ? 8.748 -12.444 -7.454 1.00 8.83 102 LYS B CA 1
ATOM 2101 C C . LYS B 1 102 ? 9.609 -13.205 -6.440 1.00 9.12 102 LYS B C 1
ATOM 2102 O O . LYS B 1 102 ? 9.101 -13.664 -5.435 1.00 10.42 102 LYS B O 1
ATOM 2108 N N . LYS B 1 103 ? 10.909 -13.302 -6.694 1.00 9.46 103 LYS B N 1
ATOM 2109 C CA . LYS B 1 103 ? 11.797 -14.003 -5.773 1.00 8.96 103 LYS B CA 1
ATOM 2110 C C . LYS B 1 103 ? 11.846 -13.310 -4.407 1.00 8.93 103 LYS B C 1
ATOM 2111 O O . LYS B 1 103 ? 11.839 -13.945 -3.357 1.00 9.13 103 LYS B O 1
ATOM 2117 N N . GLU B 1 104 ? 11.912 -11.992 -4.410 1.00 8.14 104 GLU B N 1
ATOM 2118 C CA . GLU B 1 104 ? 11.946 -11.213 -3.183 1.00 8.31 104 GLU B CA 1
ATOM 2119 C C . GLU B 1 104 ? 10.682 -11.431 -2.366 1.00 8.52 104 GLU B C 1
ATOM 2120 O O . GLU B 1 104 ? 10.718 -11.661 -1.161 1.00 9.41 104 GLU B O 1
ATOM 2126 N N . PHE B 1 105 ? 9.529 -11.332 -3.016 1.00 8.12 105 PHE B N 1
ATOM 2127 C CA . PHE B 1 105 ? 8.252 -11.583 -2.355 1.00 8.75 105 PHE B CA 1
ATOM 2128 C C . PHE B 1 105 ? 8.236 -12.991 -1.752 1.00 8.97 105 PHE B C 1
ATOM 2129 O O . PHE B 1 105 ? 7.922 -13.170 -0.574 1.00 9.95 105 PHE B O 1
ATOM 2137 N N . ILE B 1 106 ? 8.569 -14.018 -2.545 1.00 8.60 106 ILE B N 1
ATOM 2138 C CA . ILE B 1 106 ? 8.443 -15.392 -2.015 1.00 9.61 106 ILE B CA 1
ATOM 2139 C C . ILE B 1 106 ? 9.380 -15.576 -0.842 1.00 9.88 106 ILE B C 1
ATOM 2140 O O . ILE B 1 106 ? 9.009 -16.231 0.130 1.00 11.66 106 ILE B O 1
ATOM 2145 N N . TYR B 1 107 ? 10.601 -15.034 -0.948 1.00 9.90 107 TYR B N 1
ATOM 2146 C CA . TYR B 1 107 ? 11.550 -15.235 0.149 1.00 9.55 107 TYR B CA 1
ATOM 2147 C C . TYR B 1 107 ? 11.104 -14.565 1.439 1.00 10.22 107 TYR B C 1
ATOM 2148 O O . TYR B 1 107 ? 11.134 -15.182 2.500 1.00 11.87 107 TYR B O 1
ATOM 2157 N N . TYR B 1 108 ? 10.702 -13.314 1.330 1.00 9.82 108 TYR B N 1
ATOM 2158 C CA . TYR B 1 108 ? 10.414 -12.581 2.544 1.00 9.46 108 TYR B CA 1
ATOM 2159 C C . TYR B 1 108 ? 8.996 -12.784 3.065 1.00 11.03 108 TYR B C 1
ATOM 2160 O O . TYR B 1 108 ? 8.735 -12.549 4.259 1.00 13.35 108 TYR B O 1
ATOM 2169 N N . ALA B 1 109 ? 8.056 -13.186 2.225 1.00 10.18 109 ALA B N 1
ATOM 2170 C CA . ALA B 1 109 ? 6.674 -13.348 2.648 1.00 12.05 109 ALA B CA 1
ATOM 2171 C C . ALA B 1 109 ? 6.564 -14.771 3.163 1.00 16.39 109 ALA B C 1
ATOM 2172 O O . ALA B 1 109 ? 7.391 -15.649 2.850 1.00 20.59 109 ALA B O 1
ATOM 2174 N N . ASP B 1 110 ? 5.572 -15.184 3.900 1.00 22.46 110 ASP B N 1
ATOM 2175 C CA . ASP B 1 110 ? 5.842 -16.649 4.130 1.00 34.65 110 ASP B CA 1
ATOM 2176 C C . ASP B 1 110 ? 4.581 -17.479 4.460 1.00 29.59 110 ASP B C 1
ATOM 2177 O O . ASP B 1 110 ? 3.721 -16.844 5.093 1.00 48.82 110 ASP B O 1
ATOM 2182 N N . GLU B 1 115 ? 4.144 -20.544 -6.224 1.00 35.30 115 GLU B N 1
ATOM 2183 C CA . GLU B 1 115 ? 3.926 -22.038 -6.218 1.00 40.62 115 GLU B CA 1
ATOM 2184 C C . GLU B 1 115 ? 2.518 -22.341 -6.710 1.00 32.06 115 GLU B C 1
ATOM 2185 O O . GLU B 1 115 ? 2.236 -22.701 -7.852 1.00 40.30 115 GLU B O 1
ATOM 2191 N N . SER B 1 116 ? 1.516 -22.165 -5.846 1.00 28.69 116 SER B N 1
ATOM 2192 C CA . SER B 1 116 ? 0.160 -21.955 -6.325 1.00 26.37 116 SER B CA 1
ATOM 2193 C C . SER B 1 116 ? -0.273 -20.541 -5.928 1.00 20.80 116 SER B C 1
ATOM 2194 O O . SER B 1 116 ? -1.361 -20.096 -6.246 1.00 21.67 116 SER B O 1
ATOM 2197 N N . PHE B 1 117 ? 0.569 -19.790 -5.238 1.00 20.71 117 PHE B N 1
ATOM 2198 C CA . PHE B 1 117 ? 0.245 -18.461 -4.802 1.00 16.74 117 PHE B CA 1
ATOM 2199 C C . PHE B 1 117 ? -0.096 -17.565 -5.978 1.00 14.71 117 PHE B C 1
ATOM 2200 O O . PHE B 1 117 ? 0.583 -17.586 -6.996 1.00 16.91 117 PHE B O 1
ATOM 2208 N N . PRO B 1 118 ? -1.155 -16.756 -5.876 1.00 13.11 118 PRO B N 1
ATOM 2209 C CA . PRO B 1 118 ? -1.550 -15.925 -7.007 1.00 13.73 118 PRO B CA 1
ATOM 2210 C C . PRO B 1 118 ? -0.751 -14.636 -7.157 1.00 11.94 118 PRO B C 1
ATOM 2211 O O . PRO B 1 118 ? -0.606 -13.845 -6.232 1.00 12.57 118 PRO B O 1
ATOM 2215 N N . PHE B 1 119 ? -0.261 -14.439 -8.364 1.00 10.60 119 PHE B N 1
ATOM 2216 C CA . PHE B 1 119 ? 0.299 -13.232 -8.857 1.00 10.42 119 PHE B CA 1
ATOM 2217 C C . PHE B 1 119 ? -0.567 -12.707 -10.010 1.00 10.23 119 PHE B C 1
ATOM 2218 O O . PHE B 1 119 ? -1.119 -13.502 -10.787 1.00 11.50 119 PHE B O 1
ATOM 2226 N N . VAL B 1 120 ? -0.660 -11.430 -10.169 1.00 8.29 120 VAL B N 1
ATOM 2227 C CA . VAL B 1 120 ? -1.211 -10.710 -11.303 1.00 7.34 120 VAL B CA 1
ATOM 2228 C C . VAL B 1 120 ? -0.169 -9.739 -11.823 1.00 8.89 120 VAL B C 1
ATOM 2229 O O . VAL B 1 120 ? 0.511 -9.090 -10.994 1.00 9.88 120 VAL B O 1
ATOM 2233 N N . ILE B 1 121 ? 0.021 -9.616 -13.124 1.00 7.95 121 ILE B N 1
ATOM 2234 C CA . ILE B 1 121 ? 1.102 -8.831 -13.701 1.00 7.71 121 ILE B CA 1
ATOM 2235 C C . ILE B 1 121 ? 0.477 -7.621 -14.388 1.00 7.93 121 ILE B C 1
ATOM 2236 O O . ILE B 1 121 ? -0.464 -7.803 -15.161 1.00 9.06 121 ILE B O 1
ATOM 2241 N N . LEU B 1 122 ? 1.002 -6.459 -14.059 1.00 7.80 122 LEU B N 1
ATOM 2242 C CA . LEU B 1 122 ? 0.524 -5.201 -14.622 1.00 7.81 122 LEU B CA 1
ATOM 2243 C C . LEU B 1 122 ? 1.601 -4.539 -15.449 1.00 8.87 122 LEU B C 1
ATOM 2244 O O . LEU B 1 122 ? 2.690 -4.271 -14.926 1.00 10.46 122 LEU B O 1
ATOM 2249 N N . GLY B 1 123 ? 1.321 -4.225 -16.685 1.00 8.85 123 GLY B N 1
ATOM 2250 C CA . GLY B 1 123 ? 2.170 -3.425 -17.569 1.00 8.95 123 GLY B CA 1
ATOM 2251 C C . GLY B 1 123 ? 1.543 -2.039 -17.670 1.00 9.23 123 GLY B C 1
ATOM 2252 O O . GLY B 1 123 ? 0.577 -1.884 -18.397 1.00 10.63 123 GLY B O 1
ATOM 2253 N N . ASN B 1 124 ? 2.059 -1.104 -16.883 1.00 9.77 124 ASN B N 1
ATOM 2254 C CA . ASN B 1 124 ? 1.479 0.214 -16.720 1.00 9.70 124 ASN B CA 1
ATOM 2255 C C . ASN B 1 124 ? 2.030 1.233 -17.722 1.00 9.98 124 ASN B C 1
ATOM 2256 O O . ASN B 1 124 ? 3.046 1.064 -18.385 1.00 10.60 124 ASN B O 1
ATOM 2261 N N . LYS B 1 125 ? 1.299 2.323 -17.863 1.00 10.81 125 LYS B N 1
ATOM 2262 C CA . LYS B 1 125 ? 1.605 3.499 -18.657 1.00 11.91 125 LYS B CA 1
ATOM 2263 C C . LYS B 1 125 ? 1.372 3.249 -20.132 1.00 13.60 125 LYS B C 1
ATOM 2264 O O . LYS B 1 125 ? 2.093 3.749 -21.002 1.00 14.74 125 LYS B O 1
ATOM 2270 N N . ILE B 1 126 ? 0.326 2.497 -20.463 1.00 13.42 126 ILE B N 1
ATOM 2271 C CA . ILE B 1 126 ? 0.149 2.180 -21.884 1.00 13.79 126 ILE B CA 1
ATOM 2272 C C . ILE B 1 126 ? -0.365 3.352 -22.722 1.00 15.19 126 ILE B C 1
ATOM 2273 O O . ILE B 1 126 ? -0.352 3.231 -23.952 1.00 17.47 126 ILE B O 1
ATOM 2278 N N . ASP B 1 127 ? -0.741 4.408 -22.016 1.00 15.57 127 ASP B N 1
ATOM 2279 C CA . ASP B 1 127 ? -1.051 5.660 -22.711 1.00 19.16 127 ASP B CA 1
ATOM 2280 C C . ASP B 1 127 ? 0.147 6.329 -23.374 1.00 23.03 127 ASP B C 1
ATOM 2281 O O . ASP B 1 127 ? -0.106 7.216 -24.231 1.00 32.50 127 ASP B O 1
ATOM 2286 N N . ILE B 1 128 ? 1.376 5.970 -23.057 1.00 20.55 128 ILE B N 1
ATOM 2287 C CA . ILE B 1 128 ? 2.590 6.554 -23.645 1.00 22.91 128 ILE B CA 1
ATOM 2288 C C . ILE B 1 128 ? 2.875 5.989 -25.015 1.00 26.24 128 ILE B C 1
ATOM 2289 O O . ILE B 1 128 ? 2.623 4.827 -25.330 1.00 36.67 128 ILE B O 1
ATOM 2294 N N . SER B 1 129 ? 3.438 6.772 -25.908 1.00 23.12 129 SER B N 1
ATOM 2295 C CA . SER B 1 129 ? 3.648 6.328 -27.271 1.00 28.19 129 SER B CA 1
ATOM 2296 C C . SER B 1 129 ? 4.935 5.541 -27.421 1.00 27.98 129 SER B C 1
ATOM 2297 O O . SER B 1 129 ? 4.917 4.639 -28.239 1.00 36.49 129 SER B O 1
ATOM 2300 N N . GLU B 1 130 ? 5.983 5.868 -26.686 1.00 27.08 130 GLU B N 1
ATOM 2301 C CA . GLU B 1 130 ? 7.263 5.176 -26.806 1.00 32.60 130 GLU B CA 1
ATOM 2302 C C . GLU B 1 130 ? 7.369 3.993 -25.851 1.00 30.31 130 GLU B C 1
ATOM 2303 O O . GLU B 1 130 ? 7.701 4.188 -24.674 1.00 39.51 130 GLU B O 1
ATOM 2309 N N . ARG B 1 131 ? 7.154 2.778 -26.365 1.00 20.15 131 ARG B N 1
ATOM 2310 C CA . ARG B 1 131 ? 7.285 1.582 -25.536 1.00 17.93 131 ARG B CA 1
ATOM 2311 C C . ARG B 1 131 ? 8.607 0.857 -25.665 1.00 21.12 131 ARG B C 1
ATOM 2312 O O . ARG B 1 131 ? 9.149 0.843 -26.762 1.00 25.43 131 ARG B O 1
ATOM 2320 N N . GLN B 1 132 ? 9.104 0.256 -24.589 1.00 16.16 132 GLN B N 1
ATOM 2321 C CA . GLN B 1 132 ? 10.303 -0.591 -24.666 1.00 17.76 132 GLN B CA 1
ATOM 2322 C C . GLN B 1 132 ? 9.986 -2.060 -24.498 1.00 17.16 132 GLN B C 1
ATOM 2323 O O . GLN B 1 132 ? 10.895 -2.913 -24.640 1.00 22.16 132 GLN B O 1
ATOM 2329 N N . VAL B 1 133 ? 8.743 -2.368 -24.155 1.00 15.01 133 VAL B N 1
ATOM 2330 C CA . VAL B 1 133 ? 8.267 -3.723 -23.946 1.00 13.71 133 VAL B CA 1
ATOM 2331 C C . VAL B 1 133 ? 6.985 -3.883 -24.773 1.00 13.56 133 VAL B C 1
ATOM 2332 O O . VAL B 1 133 ? 6.055 -3.133 -24.507 1.00 14.89 133 VAL B O 1
ATOM 2336 N N . SER B 1 134 ? 6.992 -4.817 -25.722 1.00 13.29 134 SER B N 1
ATOM 2337 C CA . SER B 1 134 ? 5.800 -5.043 -26.516 1.00 13.99 134 SER B CA 1
ATOM 2338 C C . SER B 1 134 ? 4.792 -5.859 -25.731 1.00 12.86 134 SER B C 1
ATOM 2339 O O . SER B 1 134 ? 5.084 -6.615 -24.805 1.00 12.47 134 SER B O 1
ATOM 2342 N N . THR B 1 135 ? 3.530 -5.768 -26.157 1.00 13.78 135 THR B N 1
ATOM 2343 C CA . THR B 1 135 ? 2.480 -6.546 -25.513 1.00 12.89 135 THR B CA 1
ATOM 2344 C C . THR B 1 135 ? 2.821 -8.019 -25.653 1.00 11.93 135 THR B C 1
ATOM 2345 O O . THR B 1 135 ? 2.692 -8.785 -24.698 1.00 11.64 135 THR B O 1
ATOM 2349 N N . GLU B 1 136 ? 3.292 -8.437 -26.835 1.00 12.35 136 GLU B N 1
ATOM 2350 C CA . GLU B 1 136 ? 3.607 -9.819 -27.073 1.00 14.62 136 GLU B CA 1
ATOM 2351 C C . GLU B 1 136 ? 4.684 -10.347 -26.143 1.00 13.04 136 GLU B C 1
ATOM 2352 O O . GLU B 1 136 ? 4.606 -11.438 -25.578 1.00 13.21 136 GLU B O 1
ATOM 2358 N N . GLU B 1 137 ? 5.732 -9.528 -25.943 1.00 13.27 137 GLU B N 1
ATOM 2359 C CA . GLU B 1 137 ? 6.790 -9.926 -25.029 1.00 13.47 137 GLU B CA 1
ATOM 2360 C C . GLU B 1 137 ? 6.308 -10.097 -23.614 1.00 11.14 137 GLU B C 1
ATOM 2361 O O . GLU B 1 137 ? 6.638 -11.036 -22.871 1.00 11.50 137 GLU B O 1
ATOM 2367 N N . ALA B 1 138 ? 5.438 -9.178 -23.142 1.00 10.08 138 ALA B N 1
ATOM 2368 C CA . ALA B 1 138 ? 4.907 -9.267 -21.799 1.00 8.85 138 ALA B CA 1
ATOM 2369 C C . ALA B 1 138 ? 4.021 -10.488 -21.643 1.00 8.85 138 ALA B C 1
ATOM 2370 O O . ALA B 1 138 ? 4.106 -11.207 -20.636 1.00 9.20 138 ALA B O 1
ATOM 2372 N N . GLN B 1 139 ? 3.154 -10.718 -22.641 1.00 8.66 139 GLN B N 1
ATOM 2373 C CA . GLN B 1 139 ? 2.299 -11.869 -22.586 1.00 9.06 139 GLN B CA 1
ATOM 2374 C C . GLN B 1 139 ? 3.103 -13.179 -22.545 1.00 10.07 139 GLN B C 1
ATOM 2375 O O . GLN B 1 139 ? 2.776 -14.112 -21.823 1.00 10.60 139 GLN B O 1
ATOM 2381 N N . ALA B 1 140 ? 4.171 -13.237 -23.333 1.00 10.79 140 ALA B N 1
ATOM 2382 C CA . ALA B 1 140 ? 5.013 -14.429 -23.344 1.00 11.89 140 ALA B CA 1
ATOM 2383 C C . ALA B 1 140 ? 5.650 -14.698 -21.993 1.00 12.23 140 ALA B C 1
ATOM 2384 O O . ALA B 1 140 ? 5.676 -15.846 -21.507 1.00 12.63 140 ALA B O 1
ATOM 2386 N N . TRP B 1 141 ? 6.154 -13.647 -21.353 1.00 11.76 141 TRP B N 1
ATOM 2387 C CA . TRP B 1 141 ? 6.774 -13.824 -20.063 1.00 12.40 141 TRP B CA 1
ATOM 2388 C C . TRP B 1 141 ? 5.732 -14.359 -19.099 1.00 12.54 141 TRP B C 1
ATOM 2389 O O . TRP B 1 141 ? 5.950 -15.308 -18.326 1.00 12.10 141 TRP B O 1
ATOM 2400 N N . CYS B 1 142 ? 4.522 -13.798 -19.120 1.00 11.01 142 CYS B N 1
ATOM 2401 C CA . CYS B 1 142 ? 3.523 -14.259 -18.168 1.00 11.09 142 CYS B CA 1
ATOM 2402 C C . CYS B 1 142 ? 3.128 -15.708 -18.415 1.00 10.41 142 CYS B C 1
ATOM 2403 O O . CYS B 1 142 ? 2.999 -16.479 -17.461 1.00 11.91 142 CYS B O 1
ATOM 2406 N N . ARG B 1 143 ? 2.972 -16.067 -19.703 1.00 10.07 143 ARG B N 1
ATOM 2407 C CA . ARG B 1 143 ? 2.610 -17.453 -20.000 1.00 12.00 143 ARG B CA 1
ATOM 2408 C C . ARG B 1 143 ? 3.666 -18.437 -19.518 1.00 11.57 143 ARG B C 1
ATOM 2409 O O . ARG B 1 143 ? 3.373 -19.535 -19.099 1.00 12.56 143 ARG B O 1
ATOM 2417 N N . ASP B 1 144 ? 4.917 -18.034 -19.637 1.00 12.10 144 ASP B N 1
ATOM 2418 C CA . ASP B 1 144 ? 6.065 -18.925 -19.450 1.00 14.06 144 ASP B CA 1
ATOM 2419 C C . ASP B 1 144 ? 6.560 -18.926 -18.010 1.00 14.25 144 ASP B C 1
ATOM 2420 O O . ASP B 1 144 ? 7.414 -19.748 -17.637 1.00 19.39 144 ASP B O 1
ATOM 2425 N N . ASN B 1 145 ? 6.081 -18.051 -17.151 1.00 14.62 145 ASN B N 1
ATOM 2426 C CA . ASN B 1 145 ? 6.544 -17.957 -15.768 1.00 14.59 145 ASN B CA 1
ATOM 2427 C C . ASN B 1 145 ? 5.443 -18.077 -14.741 1.00 16.32 145 ASN B C 1
ATOM 2428 O O . ASN B 1 145 ? 5.445 -17.423 -13.708 1.00 23.90 145 ASN B O 1
ATOM 2433 N N . GLY B 1 146 ? 4.448 -18.935 -15.020 1.00 12.49 146 GLY B N 1
ATOM 2434 C CA . GLY B 1 146 ? 3.379 -19.190 -14.131 1.00 13.36 146 GLY B CA 1
ATOM 2435 C C . GLY B 1 146 ? 1.999 -19.034 -14.704 1.00 11.05 146 GLY B C 1
ATOM 2436 O O . GLY B 1 146 ? 1.023 -19.329 -14.015 1.00 13.94 146 GLY B O 1
ATOM 2437 N N . ASP B 1 147 ? 1.893 -18.572 -15.934 1.00 11.71 147 ASP B N 1
ATOM 2438 C CA . ASP B 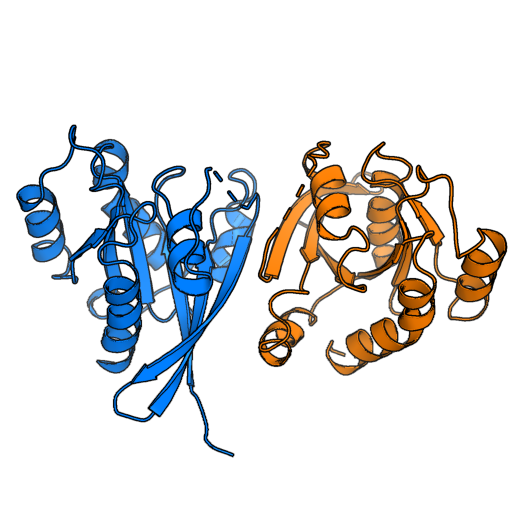1 147 ? 0.642 -18.305 -16.629 1.00 11.09 147 ASP B CA 1
ATOM 2439 C C . ASP B 1 147 ? -0.253 -17.372 -15.838 1.00 9.51 147 ASP B C 1
ATOM 2440 O O . ASP B 1 147 ? -1.472 -17.569 -15.711 1.00 12.94 147 ASP B O 1
ATOM 2445 N N . TYR B 1 148 ? 0.313 -16.299 -15.329 1.00 9.97 148 TYR B N 1
ATOM 2446 C CA . TYR B 1 148 ? -0.447 -15.343 -14.554 1.00 10.32 148 TYR B CA 1
ATOM 2447 C C . TYR B 1 148 ? -1.281 -14.448 -15.441 1.00 10.66 148 TYR B C 1
ATOM 2448 O O . TYR B 1 148 ? -0.922 -14.136 -16.562 1.00 11.48 148 TYR B O 1
ATOM 2457 N N . PRO B 1 149 ? -2.385 -13.961 -14.893 1.00 10.49 149 PRO B N 1
ATOM 2458 C CA . PRO B 1 149 ? -3.144 -12.940 -15.613 1.00 10.04 149 PRO B CA 1
ATOM 2459 C C . PRO B 1 149 ? -2.295 -11.699 -15.840 1.00 8.86 149 PRO B C 1
ATOM 2460 O O . PRO B 1 149 ? -1.545 -11.285 -14.944 1.00 9.88 149 PRO B O 1
ATOM 2464 N N . TYR B 1 150 ? -2.440 -11.091 -17.001 1.00 8.33 150 TYR B N 1
ATOM 2465 C CA . TYR B 1 150 ? -1.702 -9.925 -17.435 1.00 8.52 150 TYR B CA 1
ATOM 2466 C C . TYR B 1 150 ? -2.670 -8.833 -17.839 1.00 9.14 150 TYR B C 1
ATOM 2467 O O . TYR B 1 150 ? -3.591 -9.132 -18.611 1.00 10.79 150 TYR B O 1
ATOM 2476 N N . PHE B 1 151 ? -2.467 -7.639 -17.343 1.00 7.87 151 PHE B N 1
ATOM 2477 C CA . PHE B 1 151 ? -3.211 -6.451 -17.686 1.00 8.92 151 PHE B CA 1
ATOM 2478 C C . PHE B 1 151 ? -2.303 -5.308 -18.130 1.00 8.68 151 PHE B C 1
ATOM 2479 O O . PHE B 1 151 ? -1.376 -4.955 -17.405 1.00 10.09 151 PHE B O 1
ATOM 2487 N N . GLU B 1 152 ? -2.640 -4.730 -19.260 1.00 10.20 152 GLU B N 1
ATOM 2488 C CA . GLU B 1 152 ? -2.032 -3.490 -19.735 1.00 11.45 152 GLU B CA 1
ATOM 2489 C C . GLU B 1 152 ? -2.849 -2.332 -19.194 1.00 10.72 152 GLU B C 1
ATOM 2490 O O . GLU B 1 152 ? -4.042 -2.199 -19.519 1.00 14.12 152 GLU B O 1
ATOM 2496 N N . THR B 1 153 ? -2.267 -1.569 -18.302 1.00 10.97 153 THR B N 1
ATOM 2497 C CA . THR B 1 153 ? -2.954 -0.578 -17.527 1.00 11.24 153 THR B CA 1
ATOM 2498 C C . THR B 1 153 ? -2.463 0.838 -17.792 1.00 11.93 153 THR B C 1
ATOM 2499 O O . THR B 1 153 ? -1.370 1.064 -18.272 1.00 12.52 153 THR B O 1
ATOM 2503 N N . SER B 1 154 ? -3.357 1.761 -17.461 1.00 13.96 154 SER B N 1
ATOM 2504 C CA . SER B 1 154 ? -2.995 3.163 -17.399 1.00 12.54 154 SER B CA 1
ATOM 2505 C C . SER B 1 154 ? -3.616 3.789 -16.174 1.00 11.38 154 SER B C 1
ATOM 2506 O O . SER B 1 154 ? -4.841 3.922 -16.105 1.00 14.94 154 SER B O 1
ATOM 2509 N N . ALA B 1 155 ? -2.812 4.189 -15.206 1.00 13.31 155 ALA B N 1
ATOM 2510 C CA . ALA B 1 155 ? -3.411 4.919 -14.083 1.00 12.96 155 ALA B CA 1
ATOM 2511 C C . ALA B 1 155 ? -3.921 6.273 -14.529 1.00 14.17 155 ALA B C 1
ATOM 2512 O O . ALA B 1 155 ? -4.862 6.842 -13.970 1.00 15.80 155 ALA B O 1
ATOM 2514 N N . LYS B 1 156 ? -3.228 6.799 -15.552 1.00 13.74 156 LYS B N 1
ATOM 2515 C CA . LYS B 1 156 ? -3.631 8.116 -16.042 1.00 15.83 156 LYS B CA 1
ATOM 2516 C C . LYS B 1 156 ? -5.012 8.108 -16.651 1.00 17.28 156 LYS B C 1
ATOM 2517 O O . LYS B 1 156 ? -5.816 9.045 -16.436 1.00 21.21 156 LYS B O 1
ATOM 2523 N N . ASP B 1 157 ? -5.370 7.096 -17.428 1.00 20.15 157 ASP B N 1
ATOM 2524 C CA . ASP B 1 157 ? -6.700 7.140 -18.049 1.00 22.07 157 ASP B CA 1
ATOM 2525 C C . ASP B 1 157 ? -7.638 6.071 -17.531 1.00 21.03 157 ASP B C 1
ATOM 2526 O O . ASP B 1 157 ? -8.773 5.985 -18.028 1.00 24.17 157 ASP B O 1
ATOM 2531 N N . ALA B 1 158 ? -7.223 5.264 -16.568 1.00 18.04 158 ALA B N 1
ATOM 2532 C CA . ALA B 1 158 ? -7.962 4.278 -15.812 1.00 17.34 158 ALA B CA 1
ATOM 2533 C C . ALA B 1 158 ? -8.079 2.934 -16.544 1.00 14.99 158 ALA B C 1
ATOM 2534 O O . ALA B 1 158 ? -8.639 1.976 -16.019 1.00 18.25 158 ALA B O 1
ATOM 2536 N N . THR B 1 159 ? -7.513 2.811 -17.720 1.00 15.89 159 THR B N 1
ATOM 2537 C CA . THR B 1 159 ? -7.591 1.565 -18.486 1.00 14.00 159 THR B CA 1
ATOM 2538 C C . THR B 1 159 ? -7.150 0.339 -17.696 1.00 12.84 159 THR B C 1
ATOM 2539 O O . THR B 1 159 ? -6.021 0.281 -17.223 1.00 12.94 159 THR B O 1
ATOM 2543 N N . ASN B 1 160 ? -8.055 -0.625 -17.570 1.00 11.97 160 ASN B N 1
ATOM 2544 C CA . ASN B 1 160 ? -7.902 -1.901 -16.920 1.00 12.21 160 ASN B CA 1
ATOM 2545 C C . ASN B 1 160 ? -7.497 -1.832 -15.457 1.00 11.50 160 ASN B C 1
ATOM 2546 O O . ASN B 1 160 ? -7.155 -2.876 -14.907 1.00 13.93 160 ASN B O 1
ATOM 2551 N N . VAL B 1 161 ? -7.569 -0.668 -14.844 1.00 12.70 161 VAL B N 1
ATOM 2552 C CA . VAL B 1 161 ? -7.110 -0.635 -13.444 1.00 12.69 161 VAL B CA 1
ATOM 2553 C C . VAL B 1 161 ? -8.048 -1.414 -12.553 1.00 12.87 161 VAL B C 1
ATOM 2554 O O . VAL B 1 161 ? -7.616 -2.278 -11.747 1.00 13.95 161 VAL B O 1
ATOM 2558 N N . ALA B 1 162 ? -9.362 -1.164 -12.613 1.00 12.83 162 ALA B N 1
ATOM 2559 C CA . ALA B 1 162 ? -10.251 -1.876 -11.713 1.00 12.44 162 ALA B CA 1
ATOM 2560 C C . ALA B 1 162 ? -10.244 -3.359 -12.043 1.00 11.90 162 ALA B C 1
ATOM 2561 O O . ALA B 1 162 ? -10.271 -4.203 -11.145 1.00 11.98 162 ALA B O 1
ATOM 2563 N N . ALA B 1 163 ? -10.167 -3.673 -13.339 1.00 11.29 163 ALA B N 1
ATOM 2564 C CA . ALA B 1 163 ? -10.162 -5.060 -13.780 1.00 12.11 163 ALA B CA 1
ATOM 2565 C C . ALA B 1 163 ? -8.995 -5.835 -13.169 1.00 11.11 163 ALA B C 1
ATOM 2566 O O . ALA B 1 163 ? -9.156 -7.001 -12.797 1.00 11.86 163 ALA B O 1
ATOM 2568 N N . ALA B 1 164 ? -7.823 -5.218 -13.065 1.00 10.59 164 ALA B N 1
ATOM 2569 C CA . ALA B 1 164 ? -6.672 -5.897 -12.501 1.00 10.26 164 ALA B CA 1
ATOM 2570 C C . ALA B 1 164 ? -6.866 -6.216 -11.031 1.00 9.74 164 ALA B C 1
ATOM 2571 O O . ALA B 1 164 ? -6.553 -7.296 -10.572 1.00 10.87 164 ALA B O 1
ATOM 2573 N N . PHE B 1 165 ? -7.348 -5.264 -10.255 1.00 10.66 165 PHE B N 1
ATOM 2574 C CA . PHE B 1 165 ? -7.574 -5.479 -8.836 1.00 11.38 165 PHE B CA 1
ATOM 2575 C C . PHE B 1 165 ? -8.709 -6.456 -8.605 1.00 11.42 165 PHE B C 1
ATOM 2576 O O . PHE B 1 165 ? -8.619 -7.280 -7.693 1.00 12.92 165 PHE B O 1
ATOM 2584 N N . GLU B 1 166 ? -9.753 -6.368 -9.451 1.00 11.68 166 GLU B N 1
ATOM 2585 C CA . GLU B 1 166 ? -10.841 -7.338 -9.295 1.00 11.81 166 GLU B CA 1
ATOM 2586 C C . GLU B 1 166 ? -10.370 -8.754 -9.600 1.00 11.03 166 GLU B C 1
ATOM 2587 O O . GLU B 1 166 ? -10.793 -9.740 -8.991 1.00 12.74 166 GLU B O 1
ATOM 2593 N N . GLU B 1 167 ? -9.464 -8.917 -10.556 1.00 10.19 167 GLU B N 1
ATOM 2594 C CA . GLU B 1 167 ? -8.888 -10.226 -10.884 1.00 10.46 167 GLU B CA 1
ATOM 2595 C C . GLU B 1 167 ? -8.088 -10.740 -9.700 1.00 11.23 167 GLU B C 1
ATOM 2596 O O . GLU B 1 167 ? -8.151 -11.942 -9.437 1.00 11.62 167 GLU B O 1
ATOM 2602 N N . ALA B 1 168 ? -7.439 -9.816 -8.988 1.00 11.57 168 ALA B N 1
ATOM 2603 C CA . ALA B 1 168 ? -6.644 -10.290 -7.862 1.00 12.16 168 ALA B CA 1
ATOM 2604 C C . ALA B 1 168 ? -7.526 -11.009 -6.858 1.00 12.37 168 ALA B C 1
ATOM 2605 O O . ALA B 1 168 ? -7.231 -12.070 -6.344 1.00 14.18 168 ALA B O 1
ATOM 2607 N N . VAL B 1 169 ? -8.683 -10.406 -6.577 1.00 13.80 169 VAL B N 1
ATOM 2608 C CA . VAL B 1 169 ? -9.527 -11.061 -5.584 1.00 16.44 169 VAL B CA 1
ATOM 2609 C C . VAL B 1 169 ? -10.062 -12.391 -6.105 1.00 15.56 169 VAL B C 1
ATOM 2610 O O . VAL B 1 169 ? -10.154 -13.409 -5.397 1.00 14.64 169 VAL B O 1
ATOM 2614 N N . ARG B 1 170 ? -10.426 -12.428 -7.392 1.00 14.23 170 ARG B N 1
ATOM 2615 C CA . ARG B 1 170 ? -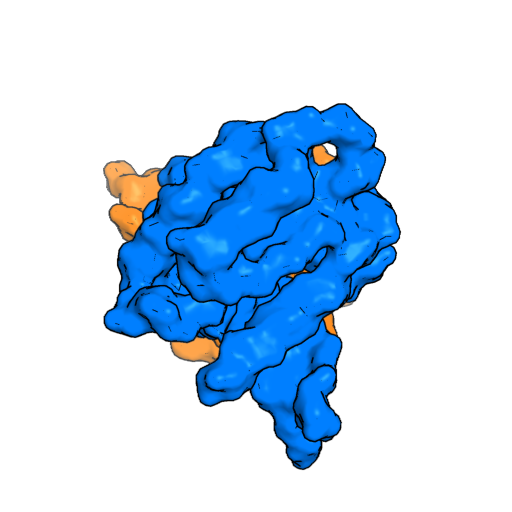10.866 -13.700 -7.978 1.00 14.07 170 ARG B CA 1
ATOM 2616 C C . ARG B 1 170 ? -9.782 -14.756 -7.851 1.00 12.59 170 ARG B C 1
ATOM 2617 O O . ARG B 1 17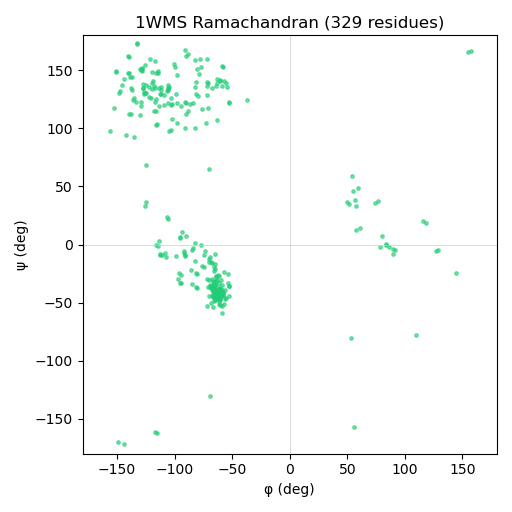0 ? -10.095 -15.911 -7.533 1.00 16.82 170 ARG B O 1
ATOM 2625 N N . ARG B 1 171 ? -8.517 -14.374 -8.094 1.00 12.58 171 ARG B N 1
ATOM 2626 C CA . ARG B 1 171 ? -7.453 -15.364 -8.027 1.00 13.10 171 ARG B CA 1
ATOM 2627 C C . ARG B 1 171 ? -7.255 -15.909 -6.617 1.00 12.83 171 ARG B C 1
ATOM 2628 O O . ARG B 1 171 ? -6.896 -17.067 -6.424 1.00 15.63 171 ARG B O 1
ATOM 2636 N N . VAL B 1 172 ? -7.489 -15.121 -5.586 1.00 13.29 172 VAL B N 1
ATOM 2637 C CA . VAL B 1 172 ? -7.412 -15.571 -4.211 1.00 15.83 172 VAL B CA 1
ATOM 2638 C C . VAL B 1 172 ? -8.485 -16.622 -3.961 1.00 20.87 172 VAL B C 1
ATOM 2639 O O . VAL B 1 172 ? -8.246 -17.689 -3.401 1.00 24.03 172 VAL B O 1
ATOM 2643 N N . LEU B 1 173 ? -9.700 -16.330 -4.428 1.00 17.52 173 LEU B N 1
ATOM 2644 C CA . LEU B 1 173 ? -10.727 -17.383 -4.342 1.00 19.94 173 LEU B CA 1
ATOM 2645 C C . LEU B 1 173 ? -10.404 -18.647 -5.105 1.00 21.36 173 LEU B C 1
ATOM 2646 O O . LEU B 1 173 ? -10.690 -19.764 -4.643 1.00 33.16 173 LEU B O 1
ATOM 2651 N N . ALA B 1 174 ? -9.799 -18.478 -6.282 1.00 25.57 174 ALA B N 1
ATOM 2652 C CA . ALA B 1 174 ? -9.561 -19.634 -7.132 1.00 28.19 174 ALA B CA 1
ATOM 2653 C C . ALA B 1 174 ? -8.458 -20.513 -6.566 1.00 35.01 174 ALA B C 1
ATOM 2654 O O . ALA B 1 174 ? -8.445 -21.736 -6.754 1.00 51.65 174 ALA B O 1
ATOM 2656 N N . THR B 1 175 ? -7.506 -19.935 -5.852 1.00 40.57 175 THR B N 1
ATOM 2657 C CA . THR B 1 175 ? -6.272 -20.574 -5.426 1.00 39.34 175 THR B CA 1
ATOM 2658 C C . THR B 1 175 ? -6.340 -21.181 -4.027 1.00 40.87 175 THR B C 1
ATOM 2659 O O . THR B 1 175 ? -7.470 -21.284 -3.513 1.00 51.29 175 THR B O 1
#

Organism: Homo sapiens (NCBI:txid9606)